Protein AF-A0AAE4YWP4-F1 (afdb_monomer_lite)

pLDDT: mean 86.75, std 14.31, range [38.28, 98.12]

Organism: NCBI:txid2081791

Secondary structure (DSSP, 8-state):
-HHHHHHHHHHHHHHHHHHHHHHHHHHHHHHHHHHHHHHHHHHHHHHHHHHHHHTSBPPTT----BTTB-PPBPTTTTT--HHHHHHHHHHHHHHHHSTTHHHHHHHHHHHTTPPP-HHHHHHHHHHHHHHHHHSS---S--SS-TT-PPPPHHHHHHHHHHHHHHHHHHHHTSTTHHHHHHHHHHH--S--HHHHHHHHHHHHHHHHHHHT-

Foldseek 3Di:
DVVVVVVVVVVVVVVVVVVLVVLLVVLVVQLVVQVVVLVVLLVVLVVVVVCVVVVQEDDPPDQVPDPVDDGRHYCVNVPHDPVSNVLSVLSNVLCVQPPCLSVVQSVVCSVVSHRDDPVSSVVSSVVSVVVVVVPDPPPPDDPPDPPDDDQDPVRVVVCVVVVVVVVVVVQPVPPCRVVVVVVVVVPDPDDCPVVVVVVVVVVVVVVVVVVVD

Sequence (213 aa):
MAYDAAKKAARFAKAKGAHDTVIAAAHRAQADALEIEAGAKRLLADEYDAAQERGEVATVGKPVNVPDGNNKSTAADIGLSRKDVHEARQIRDAEKADPGVIRRTLDEKLESGEEPTKAALRKAVVEVAKQGLSGRPASSSSNKNPLYRAPTKAGAAWTHLYGTCRALSEWASQGENVMLARRGVAERTDDQAANIAAVRKCAATLNSFLEDL

Radius of gyration: 30.33 Å; chains: 1; bounding box: 55×70×83 Å

Structure (mmCIF, N/CA/C/O backbone):
data_AF-A0AAE4YWP4-F1
#
_entry.id   AF-A0AAE4YWP4-F1
#
loop_
_atom_site.group_PDB
_atom_site.id
_atom_site.type_symbol
_atom_site.label_atom_id
_atom_site.label_alt_id
_atom_site.label_comp_id
_atom_site.label_asym_id
_a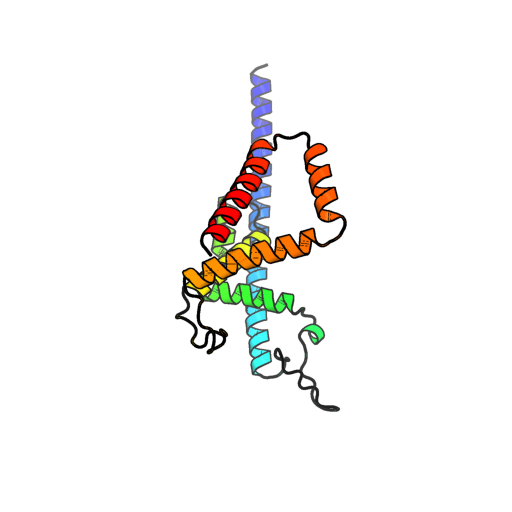tom_site.label_entity_id
_atom_site.label_seq_id
_atom_site.pdbx_PDB_ins_code
_atom_site.Cartn_x
_atom_site.Cartn_y
_atom_site.Cartn_z
_atom_site.occupancy
_atom_site.B_iso_or_equiv
_atom_site.auth_seq_id
_atom_site.auth_comp_id
_atom_site.auth_asym_id
_atom_site.auth_atom_id
_atom_site.pdbx_PDB_model_num
ATOM 1 N N . MET A 1 1 ? 31.987 -13.931 -41.717 1.00 72.25 1 MET A N 1
ATOM 2 C CA . MET A 1 1 ? 31.601 -12.786 -40.855 1.00 72.25 1 MET A CA 1
ATOM 3 C C . MET A 1 1 ? 30.093 -12.735 -40.589 1.00 72.25 1 MET A C 1
ATOM 5 O O . MET A 1 1 ? 29.716 -12.860 -39.433 1.00 72.25 1 MET A O 1
ATOM 9 N N . ALA A 1 2 ? 29.222 -12.630 -41.606 1.00 85.00 2 ALA A N 1
ATOM 10 C CA . ALA A 1 2 ? 27.762 -12.575 -41.396 1.00 85.00 2 ALA A CA 1
ATOM 11 C C . ALA A 1 2 ? 27.163 -13.852 -40.760 1.00 85.00 2 ALA A C 1
ATOM 13 O O . ALA A 1 2 ? 26.362 -13.763 -39.833 1.00 85.00 2 ALA A O 1
ATOM 14 N N . TYR A 1 3 ? 27.601 -15.041 -41.192 1.00 88.31 3 TYR A N 1
ATOM 15 C CA . TYR A 1 3 ? 27.138 -16.323 -40.638 1.00 88.31 3 TYR A CA 1
ATOM 16 C C . TYR A 1 3 ? 27.508 -16.510 -39.156 1.00 88.31 3 TYR A C 1
ATOM 18 O O . TYR A 1 3 ? 26.669 -16.899 -38.346 1.00 88.31 3 TYR A O 1
ATOM 26 N N . ASP A 1 4 ? 28.741 -16.171 -38.770 1.00 90.38 4 ASP A N 1
ATOM 27 C CA . ASP A 1 4 ? 29.184 -16.276 -37.374 1.00 90.38 4 ASP A CA 1
ATOM 28 C C . ASP A 1 4 ? 28.452 -15.287 -36.464 1.00 90.38 4 ASP A C 1
ATOM 30 O O . ASP A 1 4 ? 28.110 -15.626 -35.330 1.00 90.38 4 ASP A O 1
ATOM 34 N N . ALA A 1 5 ? 28.174 -14.078 -36.965 1.00 92.19 5 ALA A N 1
ATOM 35 C CA . ALA A 1 5 ? 27.355 -13.095 -36.264 1.00 92.19 5 ALA A CA 1
ATOM 36 C C . ALA A 1 5 ? 25.921 -13.611 -36.060 1.00 92.19 5 ALA A C 1
ATOM 38 O O . ALA A 1 5 ? 25.421 -13.583 -34.935 1.00 92.19 5 ALA A O 1
ATOM 39 N N . ALA A 1 6 ? 25.300 -14.177 -37.101 1.00 93.25 6 ALA A N 1
ATOM 40 C CA . ALA A 1 6 ? 23.972 -14.785 -37.014 1.00 93.25 6 ALA A CA 1
ATOM 41 C C . ALA A 1 6 ? 23.938 -15.960 -36.020 1.00 93.25 6 ALA A C 1
ATOM 43 O O . ALA A 1 6 ? 23.042 -16.048 -35.179 1.00 93.25 6 ALA A O 1
ATOM 44 N N . LYS A 1 7 ? 24.957 -16.828 -36.035 1.00 93.44 7 LYS A N 1
ATOM 45 C CA . LYS A 1 7 ? 25.079 -17.953 -35.097 1.00 93.44 7 LYS A CA 1
ATOM 46 C C . LYS A 1 7 ? 25.238 -17.486 -33.649 1.00 93.44 7 LYS A C 1
ATOM 48 O O . LYS A 1 7 ? 24.645 -18.079 -32.747 1.00 93.44 7 LYS A O 1
ATOM 53 N N . LYS A 1 8 ? 26.019 -16.428 -33.402 1.00 92.69 8 LYS A N 1
ATOM 54 C CA . LYS A 1 8 ? 26.143 -15.819 -32.067 1.00 92.69 8 LYS A CA 1
ATOM 55 C C . LYS A 1 8 ? 24.811 -15.224 -31.610 1.00 92.69 8 LYS A C 1
ATOM 57 O O . LYS A 1 8 ? 24.374 -15.543 -30.507 1.00 92.69 8 LYS A O 1
ATOM 62 N N . ALA A 1 9 ? 24.144 -14.445 -32.460 1.00 93.00 9 ALA A N 1
ATOM 63 C CA . ALA A 1 9 ? 22.841 -13.853 -32.158 1.00 93.00 9 ALA A CA 1
ATOM 64 C C . ALA A 1 9 ? 21.791 -14.922 -31.806 1.00 93.00 9 ALA A C 1
ATOM 66 O O . ALA A 1 9 ? 21.103 -14.793 -30.797 1.00 93.00 9 ALA A O 1
ATOM 67 N N . ALA A 1 10 ? 21.741 -16.029 -32.555 1.00 94.19 10 ALA A N 1
ATOM 68 C CA . ALA A 1 10 ? 20.837 -17.143 -32.270 1.00 94.19 10 ALA A CA 1
ATOM 69 C C . ALA A 1 10 ? 21.110 -17.802 -30.903 1.00 94.19 10 ALA A C 1
ATOM 71 O O . ALA A 1 10 ? 20.177 -18.109 -30.159 1.00 94.19 10 ALA A O 1
ATOM 72 N N . ARG A 1 11 ? 22.385 -17.990 -30.531 1.00 94.50 11 ARG A N 1
ATOM 73 C CA . ARG A 1 11 ? 22.756 -18.532 -29.209 1.00 94.50 11 ARG A CA 1
ATOM 74 C C . ARG A 1 11 ? 22.353 -17.590 -28.077 1.00 94.50 11 ARG A C 1
ATOM 76 O O . ARG A 1 11 ? 21.831 -18.063 -27.071 1.00 94.50 11 ARG A O 1
ATOM 83 N N . PHE A 1 12 ? 22.556 -16.284 -28.251 1.00 94.94 12 PHE A N 1
ATOM 84 C CA . PHE A 1 12 ? 22.132 -15.281 -27.273 1.00 94.94 12 PHE A CA 1
ATOM 85 C C . PHE A 1 12 ? 20.612 -15.207 -27.141 1.00 94.94 12 PHE A C 1
ATOM 87 O O . PHE A 1 12 ? 20.113 -15.190 -26.022 1.00 94.94 12 PHE A O 1
ATOM 94 N N . ALA A 1 13 ? 19.869 -15.243 -28.249 1.00 96.06 13 ALA A N 1
ATOM 95 C CA . ALA A 1 13 ? 18.408 -15.274 -28.220 1.00 96.06 13 ALA A CA 1
ATOM 96 C C . ALA A 1 13 ? 17.884 -16.507 -27.467 1.00 96.06 13 ALA A C 1
ATOM 98 O O . ALA A 1 13 ? 16.999 -16.384 -26.623 1.00 96.06 13 ALA A O 1
ATOM 99 N N . LYS A 1 14 ? 18.486 -17.684 -27.698 1.00 95.88 14 LYS A N 1
ATOM 100 C CA . LYS A 1 14 ? 18.157 -18.908 -26.953 1.00 95.88 14 LYS A CA 1
ATOM 101 C C . LYS A 1 14 ? 18.455 -18.772 -25.457 1.00 95.88 14 LYS A C 1
ATOM 103 O O . LYS A 1 14 ? 17.637 -19.180 -24.640 1.00 95.88 14 LYS A O 1
ATOM 108 N N . ALA A 1 15 ? 19.607 -18.202 -25.099 1.00 95.94 15 ALA A N 1
ATOM 109 C CA . ALA A 1 15 ? 19.977 -17.979 -23.702 1.00 95.94 15 ALA A CA 1
ATOM 110 C C . ALA A 1 15 ? 19.022 -16.997 -23.007 1.00 95.94 15 ALA A C 1
ATOM 112 O O . ALA A 1 15 ? 18.576 -17.274 -21.899 1.00 95.94 15 ALA A O 1
ATOM 113 N N . LYS A 1 16 ? 18.650 -15.902 -23.683 1.00 96.00 16 LYS A N 1
ATOM 114 C CA . LYS A 1 16 ? 17.657 -14.945 -23.188 1.00 96.00 16 LYS A CA 1
ATOM 115 C C . LYS A 1 16 ? 16.296 -15.613 -22.976 1.00 96.00 16 LYS A C 1
ATOM 117 O O . LYS A 1 16 ? 15.737 -15.499 -21.899 1.00 96.00 16 LYS A O 1
ATOM 122 N N . GLY A 1 17 ? 15.801 -16.374 -23.954 1.00 96.06 17 GLY A N 1
ATOM 123 C CA . GLY A 1 17 ? 14.525 -17.084 -23.809 1.00 96.06 17 GLY A CA 1
ATOM 124 C C . GLY A 1 17 ? 14.519 -18.069 -22.634 1.00 96.06 17 GLY A C 1
ATOM 125 O O . GLY A 1 17 ? 13.541 -18.144 -21.893 1.00 96.06 17 GLY A O 1
ATOM 126 N N . ALA A 1 18 ? 15.627 -18.787 -22.417 1.00 96.56 18 ALA A N 1
ATOM 127 C CA . ALA A 1 18 ? 15.779 -19.667 -21.258 1.00 96.56 18 ALA A CA 1
ATOM 128 C C . ALA A 1 18 ? 15.802 -18.884 -19.934 1.00 96.56 18 ALA A C 1
ATOM 130 O O . ALA A 1 18 ? 15.128 -19.279 -18.986 1.00 96.56 18 ALA A O 1
ATOM 131 N N . HIS A 1 19 ? 16.530 -17.766 -19.886 1.00 96.56 19 HIS A N 1
ATOM 132 C CA . HIS A 1 19 ? 16.553 -16.864 -18.736 1.00 96.56 19 HIS A CA 1
ATOM 133 C C . HIS A 1 19 ? 15.146 -16.349 -18.398 1.00 96.56 19 HIS A C 1
ATOM 135 O O . HIS A 1 19 ? 14.676 -16.540 -17.279 1.00 96.56 19 HIS A O 1
ATOM 141 N N . ASP A 1 20 ? 14.441 -15.783 -19.377 1.00 95.94 20 ASP A N 1
ATOM 142 C CA . ASP A 1 20 ? 13.113 -15.192 -19.188 1.00 95.94 20 ASP A CA 1
ATOM 143 C C . ASP A 1 20 ? 12.087 -16.249 -18.736 1.00 95.94 20 ASP A C 1
ATOM 145 O O . ASP A 1 20 ? 11.224 -15.972 -17.905 1.00 95.94 20 ASP A O 1
ATOM 149 N N . THR A 1 21 ? 12.231 -17.495 -19.203 1.00 96.88 21 THR A N 1
ATOM 150 C CA . THR A 1 21 ? 11.408 -18.631 -18.752 1.00 96.88 21 THR A CA 1
ATOM 151 C C . THR A 1 21 ? 11.604 -18.926 -17.263 1.00 96.88 21 THR A C 1
ATOM 153 O O . THR A 1 21 ? 10.625 -19.138 -16.546 1.00 96.88 21 THR A O 1
ATOM 156 N N . VAL A 1 22 ? 12.854 -18.932 -16.785 1.00 97.12 22 VAL A N 1
ATOM 157 C CA . VAL A 1 22 ? 13.168 -19.182 -15.368 1.00 97.12 22 VAL A CA 1
ATOM 158 C C . VAL A 1 22 ? 12.668 -18.036 -14.491 1.00 97.12 22 VAL A C 1
ATOM 160 O O . VAL A 1 22 ? 12.061 -18.297 -13.455 1.00 97.12 22 VAL A O 1
ATOM 163 N N . ILE A 1 23 ? 12.850 -16.785 -14.923 1.00 97.19 23 ILE A N 1
ATOM 164 C CA . ILE A 1 23 ? 12.332 -15.613 -14.204 1.00 97.19 23 ILE A CA 1
ATOM 165 C C . ILE A 1 23 ? 10.805 -15.666 -14.102 1.00 97.19 23 ILE A C 1
ATOM 167 O O . ILE A 1 23 ? 10.260 -15.540 -13.008 1.00 97.19 23 ILE A O 1
ATOM 171 N N . ALA A 1 24 ? 10.104 -15.954 -15.201 1.00 95.88 24 ALA A N 1
ATOM 172 C CA . ALA A 1 24 ? 8.650 -16.081 -15.181 1.00 95.88 24 ALA A CA 1
ATOM 173 C C . ALA A 1 24 ? 8.171 -17.217 -14.258 1.00 95.88 24 ALA A C 1
ATOM 175 O O . ALA A 1 24 ? 7.148 -17.085 -13.590 1.00 95.88 24 ALA A O 1
ATOM 176 N N . ALA A 1 25 ? 8.890 -18.343 -14.202 1.00 97.50 25 ALA A N 1
ATOM 177 C CA . ALA A 1 25 ? 8.578 -19.428 -13.271 1.00 97.50 25 ALA A CA 1
ATOM 178 C C . ALA A 1 25 ? 8.793 -19.012 -11.805 1.00 97.50 25 ALA A C 1
ATOM 180 O O . ALA A 1 25 ? 7.953 -19.316 -10.960 1.00 97.50 25 ALA A O 1
ATOM 181 N N . ALA A 1 26 ? 9.872 -18.279 -11.516 1.00 97.75 26 ALA A N 1
ATOM 182 C CA . ALA A 1 26 ? 10.147 -17.754 -10.183 1.00 97.75 26 ALA A CA 1
ATOM 183 C C . ALA A 1 26 ? 9.067 -16.761 -9.730 1.00 97.75 26 ALA A C 1
ATOM 185 O O . ALA A 1 26 ? 8.555 -16.893 -8.619 1.00 97.75 26 ALA A O 1
ATOM 186 N N . HIS A 1 27 ? 8.657 -15.835 -10.603 1.00 97.69 27 HIS A N 1
ATOM 187 C CA . HIS A 1 27 ? 7.576 -14.896 -10.302 1.00 97.69 27 HIS A CA 1
ATOM 188 C C . HIS A 1 27 ? 6.259 -15.628 -10.008 1.00 97.69 27 HIS A C 1
ATOM 190 O O . HIS A 1 27 ? 5.599 -15.309 -9.025 1.00 97.69 27 HIS A O 1
ATOM 196 N N . ARG A 1 28 ? 5.892 -16.655 -10.792 1.00 97.00 28 ARG A N 1
ATOM 197 C CA 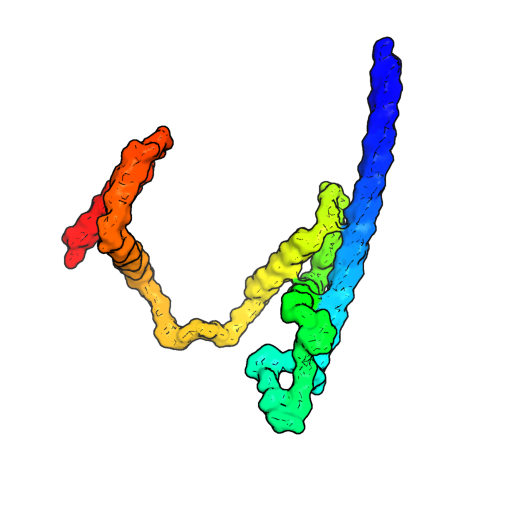. ARG A 1 28 ? 4.692 -17.467 -10.504 1.00 97.00 28 ARG A CA 1
ATOM 198 C C . ARG A 1 28 ? 4.763 -18.129 -9.129 1.00 97.00 28 ARG A C 1
ATOM 200 O O . ARG A 1 28 ? 3.833 -17.995 -8.347 1.00 97.00 28 ARG A O 1
ATOM 207 N N . ALA A 1 29 ? 5.893 -18.755 -8.800 1.00 97.88 29 ALA A N 1
ATOM 208 C CA . ALA A 1 29 ? 6.077 -19.383 -7.493 1.00 97.88 29 ALA A CA 1
ATOM 209 C C . ALA A 1 29 ? 6.000 -18.369 -6.334 1.00 97.88 29 ALA A C 1
ATOM 211 O O . ALA A 1 29 ? 5.435 -18.668 -5.282 1.00 97.88 29 ALA A O 1
ATOM 212 N N . GLN A 1 30 ? 6.542 -17.161 -6.519 1.00 97.62 30 GLN A N 1
ATOM 213 C CA . GLN A 1 30 ? 6.409 -16.075 -5.545 1.00 97.62 30 GLN A CA 1
ATOM 214 C C . GLN A 1 30 ? 4.950 -15.627 -5.387 1.00 97.62 30 GLN A C 1
ATOM 216 O O . GLN A 1 30 ? 4.506 -15.425 -4.258 1.00 97.62 30 GLN A O 1
ATOM 221 N N . ALA A 1 31 ? 4.200 -15.489 -6.484 1.00 97.75 31 ALA A N 1
ATOM 222 C CA . ALA A 1 31 ? 2.781 -15.147 -6.440 1.00 97.75 31 ALA A CA 1
ATOM 223 C C . ALA A 1 31 ? 1.970 -16.203 -5.674 1.00 97.75 31 ALA A C 1
ATOM 225 O O . ALA A 1 31 ? 1.256 -15.847 -4.739 1.00 97.75 31 ALA A O 1
ATOM 226 N N . ASP A 1 32 ? 2.161 -17.489 -5.979 1.00 97.62 32 ASP A N 1
ATOM 227 C CA . ASP A 1 32 ? 1.480 -18.588 -5.282 1.00 97.62 32 ASP A CA 1
ATOM 228 C C . ASP A 1 32 ? 1.780 -18.567 -3.772 1.00 97.62 32 ASP A C 1
ATOM 230 O O . ASP A 1 32 ? 0.880 -18.687 -2.937 1.00 97.62 32 ASP A O 1
ATOM 234 N N . ALA A 1 33 ? 3.044 -18.344 -3.395 1.00 98.12 33 ALA A N 1
ATOM 235 C CA . ALA A 1 33 ? 3.438 -18.233 -1.992 1.00 98.12 33 ALA A CA 1
ATOM 236 C C . ALA A 1 33 ? 2.762 -17.044 -1.285 1.00 98.12 33 ALA A C 1
ATOM 238 O O . ALA A 1 33 ? 2.334 -17.168 -0.135 1.00 98.12 33 ALA A O 1
ATOM 239 N N . LEU A 1 34 ? 2.644 -15.899 -1.965 1.00 97.75 34 LEU A N 1
ATOM 240 C CA . LEU A 1 34 ? 1.971 -14.714 -1.430 1.00 97.75 34 LEU A CA 1
ATOM 241 C C . LEU A 1 34 ? 0.462 -14.918 -1.286 1.00 97.75 34 LEU A C 1
ATOM 243 O O . LEU A 1 34 ? -0.114 -14.447 -0.305 1.00 97.75 34 LEU A O 1
ATOM 247 N N . GLU A 1 35 ? -0.173 -15.625 -2.219 1.00 96.94 35 GLU A N 1
ATOM 248 C CA . GLU A 1 35 ? -1.593 -15.968 -2.135 1.00 96.94 35 GLU A CA 1
ATOM 249 C C . GLU A 1 35 ? -1.870 -16.888 -0.938 1.00 96.94 35 GLU A C 1
ATOM 251 O O . GLU A 1 35 ? -2.770 -16.610 -0.140 1.00 96.94 35 GLU A O 1
ATOM 256 N N . ILE A 1 36 ? -1.043 -17.922 -0.744 1.00 98.12 36 ILE A N 1
ATOM 257 C CA . ILE A 1 36 ? -1.128 -18.821 0.418 1.00 98.12 36 ILE A CA 1
ATOM 258 C C . ILE A 1 36 ? -0.919 -18.042 1.723 1.00 98.12 36 ILE A C 1
ATOM 260 O O . ILE A 1 36 ? -1.702 -18.195 2.663 1.00 98.12 36 ILE A O 1
ATOM 264 N N . GLU A 1 37 ? 0.103 -17.181 1.791 1.00 97.44 37 GLU A N 1
ATOM 265 C CA . GLU A 1 37 ? 0.365 -16.344 2.969 1.00 97.44 37 GLU A CA 1
ATOM 266 C C . GLU A 1 37 ? -0.832 -15.437 3.284 1.00 97.44 37 GLU A C 1
ATOM 268 O O . GLU A 1 37 ? -1.230 -15.306 4.444 1.00 97.44 37 GLU A O 1
ATOM 273 N N . ALA A 1 38 ? -1.426 -14.817 2.265 1.00 97.19 38 ALA A N 1
ATOM 274 C CA . ALA A 1 38 ? -2.591 -13.966 2.442 1.00 97.19 38 ALA A CA 1
ATOM 275 C C . ALA A 1 38 ? -3.810 -14.772 2.924 1.00 97.19 38 ALA A C 1
ATOM 277 O O . ALA A 1 38 ? -4.506 -14.329 3.839 1.00 97.19 38 ALA A O 1
ATOM 278 N N . GLY A 1 39 ? -4.026 -15.981 2.395 1.00 97.06 39 GLY A N 1
ATOM 279 C CA . GLY A 1 39 ? -5.045 -16.916 2.878 1.00 97.06 39 GLY A CA 1
ATOM 280 C C . GLY A 1 39 ? -4.854 -17.295 4.350 1.00 97.06 39 GLY A C 1
ATOM 281 O O . GLY A 1 39 ? -5.795 -17.211 5.139 1.00 97.06 39 GLY A O 1
ATOM 282 N N . ALA A 1 40 ? -3.624 -17.616 4.756 1.00 97.88 40 ALA A N 1
ATOM 283 C CA . ALA A 1 40 ? -3.296 -17.915 6.149 1.00 97.88 40 ALA A CA 1
ATOM 284 C C . ALA A 1 40 ? -3.558 -16.715 7.074 1.00 97.88 40 ALA A C 1
ATOM 286 O O . ALA A 1 40 ? -4.133 -16.868 8.151 1.00 97.88 40 ALA A O 1
ATOM 287 N N . LYS A 1 41 ? -3.204 -15.501 6.637 1.00 97.00 41 LYS A N 1
ATOM 288 C CA . LYS A 1 41 ? -3.488 -14.265 7.379 1.00 97.00 41 LYS A CA 1
ATOM 289 C C . LYS A 1 41 ? -4.988 -14.008 7.535 1.00 97.00 41 LYS A C 1
ATOM 291 O O . LYS A 1 41 ? -5.412 -13.555 8.593 1.00 97.00 41 LYS A O 1
ATOM 296 N N . ARG A 1 42 ? -5.808 -14.327 6.531 1.00 96.94 42 ARG A N 1
ATOM 297 C CA . ARG A 1 42 ? -7.272 -14.217 6.647 1.00 96.94 42 ARG A CA 1
ATOM 298 C C . ARG A 1 42 ? -7.821 -15.128 7.740 1.00 96.94 42 ARG A C 1
ATOM 300 O O . ARG A 1 42 ? -8.544 -14.648 8.608 1.00 96.94 42 ARG A O 1
ATOM 307 N N . LEU A 1 43 ? -7.417 -16.399 7.725 1.00 96.62 43 LEU A N 1
ATOM 308 C CA . LEU A 1 43 ? -7.804 -17.376 8.746 1.00 96.62 43 LEU A CA 1
ATOM 309 C C . LEU A 1 43 ? -7.344 -16.942 10.142 1.00 96.62 43 LEU A C 1
ATOM 311 O O . LEU A 1 43 ? -8.122 -17.006 11.088 1.00 96.62 43 LEU A O 1
ATOM 315 N N . LEU A 1 44 ? -6.113 -16.432 10.255 1.00 96.25 44 LEU A N 1
ATOM 316 C CA . LEU A 1 44 ? -5.587 -15.885 11.505 1.00 96.25 44 LEU A CA 1
ATOM 317 C C . LEU A 1 44 ? -6.461 -14.744 12.040 1.00 96.25 44 LEU A C 1
ATOM 319 O O . LEU A 1 44 ? -6.743 -14.708 13.232 1.00 96.25 44 LEU A O 1
ATOM 323 N N . ALA A 1 45 ? -6.884 -13.812 11.184 1.00 96.00 45 ALA A N 1
ATOM 324 C CA . ALA A 1 45 ? -7.729 -12.696 11.600 1.00 96.00 45 ALA A CA 1
ATOM 325 C C . ALA A 1 45 ? -9.123 -13.150 12.054 1.00 96.00 45 ALA A C 1
ATOM 327 O O . ALA A 1 45 ? -9.628 -12.631 13.048 1.00 96.00 45 ALA A O 1
ATOM 328 N N . ASP A 1 46 ? -9.743 -14.091 11.338 1.00 95.44 46 ASP A N 1
ATOM 329 C CA . ASP A 1 46 ? -11.048 -14.641 11.716 1.00 95.44 46 ASP A CA 1
ATOM 330 C C . ASP A 1 46 ? -10.973 -15.395 13.056 1.00 95.44 46 ASP A C 1
ATOM 332 O O . ASP A 1 46 ? -11.782 -15.127 13.943 1.00 95.44 46 ASP A O 1
ATOM 336 N N . GLU A 1 47 ? -9.967 -16.253 13.257 1.00 96.12 47 GLU A N 1
ATOM 337 C CA . GLU A 1 47 ? -9.798 -16.978 14.524 1.00 96.12 47 GLU A CA 1
ATOM 338 C C . GLU A 1 47 ? -9.439 -16.042 15.682 1.00 96.12 47 GLU A C 1
ATOM 340 O O . GLU A 1 47 ? -9.975 -16.176 16.779 1.00 96.12 47 GLU A O 1
ATOM 345 N N . TYR A 1 48 ? -8.566 -15.058 15.450 1.00 93.69 48 TYR A N 1
ATOM 346 C CA . TYR A 1 48 ? -8.179 -14.104 16.487 1.00 93.69 48 TYR A CA 1
ATOM 347 C C . TYR A 1 48 ? -9.371 -13.256 16.951 1.00 93.69 48 TYR A C 1
ATOM 349 O O . TYR A 1 48 ? -9.541 -13.039 18.152 1.00 93.69 48 TYR A O 1
ATOM 357 N N . ASP A 1 49 ? -10.215 -12.793 16.024 1.00 92.31 49 ASP A N 1
ATOM 358 C CA . ASP A 1 49 ? -11.426 -12.041 16.367 1.00 92.31 49 ASP A CA 1
ATOM 359 C C . ASP A 1 49 ? -12.449 -12.943 17.084 1.00 92.31 49 ASP A C 1
ATOM 361 O O . ASP A 1 49 ? -13.005 -12.534 18.105 1.00 92.31 49 ASP A O 1
ATOM 365 N N . ALA A 1 50 ? -12.617 -14.198 16.653 1.00 92.50 50 ALA A N 1
ATOM 366 C CA . ALA A 1 50 ? -13.469 -15.169 17.343 1.00 92.50 50 ALA A CA 1
ATOM 367 C C . ALA A 1 50 ? -12.972 -15.474 18.772 1.00 92.50 50 ALA A C 1
ATOM 369 O O . ALA A 1 50 ? -13.765 -15.518 19.712 1.00 92.50 50 ALA A O 1
ATOM 370 N N . ALA A 1 51 ? -11.660 -15.617 18.976 1.00 90.38 51 ALA A N 1
ATOM 371 C CA . ALA A 1 51 ? -11.061 -15.798 20.299 1.00 90.38 51 ALA A CA 1
ATOM 372 C C . ALA A 1 51 ? -11.254 -14.563 21.200 1.00 90.38 51 ALA A C 1
ATOM 374 O O . ALA A 1 51 ? -11.425 -14.690 22.418 1.00 90.38 51 ALA A O 1
ATOM 375 N N . GLN A 1 52 ? -11.280 -13.357 20.622 1.00 89.00 52 GLN A N 1
ATOM 376 C CA . GLN A 1 52 ? -11.652 -12.142 21.352 1.00 89.00 52 GLN A CA 1
ATOM 377 C C . GLN A 1 52 ? -13.130 -12.149 21.771 1.00 89.00 52 GLN A C 1
ATOM 379 O O . GLN A 1 52 ? -13.428 -11.785 22.911 1.00 89.00 52 GLN A O 1
ATOM 384 N N . GLU A 1 53 ? -14.041 -12.590 20.899 1.00 89.00 53 GLU A N 1
ATOM 385 C CA . GLU A 1 53 ? -15.479 -12.707 21.193 1.00 89.00 53 GLU A CA 1
ATOM 386 C C . GLU A 1 53 ? -15.772 -13.752 22.277 1.00 89.00 53 GLU A C 1
ATOM 388 O O . GLU A 1 53 ? -16.539 -13.477 23.202 1.00 89.00 53 GLU A O 1
ATOM 393 N N . ARG A 1 54 ? -15.096 -14.909 22.232 1.00 87.62 54 ARG A N 1
ATOM 394 C CA . ARG A 1 54 ? -15.150 -15.943 23.286 1.00 87.62 54 ARG A CA 1
ATOM 395 C C . ARG A 1 54 ? -14.525 -15.482 24.606 1.00 87.62 54 ARG A C 1
ATOM 397 O O . ARG A 1 54 ? -14.755 -16.080 25.652 1.00 87.62 54 ARG A O 1
ATOM 404 N N . GLY A 1 55 ? -13.753 -14.396 24.574 1.00 85.06 55 GLY A N 1
ATOM 405 C CA . GLY A 1 55 ? -13.091 -13.824 25.739 1.00 85.06 55 GLY A CA 1
ATOM 406 C C . GLY A 1 55 ? -11.787 -14.517 26.133 1.00 85.06 55 GLY A C 1
ATOM 407 O O . GLY A 1 55 ? -11.280 -14.222 27.214 1.00 85.06 55 GLY A O 1
ATOM 408 N N . GLU A 1 56 ? -11.242 -15.369 25.267 1.00 85.81 56 GLU A N 1
ATOM 409 C CA . GLU A 1 56 ? -9.962 -16.070 25.440 1.00 85.81 56 GLU A CA 1
ATOM 410 C C . GLU A 1 56 ? -8.773 -15.113 25.262 1.00 85.81 56 GLU A C 1
ATOM 412 O O . GLU A 1 56 ? -7.779 -15.201 25.983 1.00 85.81 56 GLU A O 1
ATOM 417 N N . VAL A 1 57 ? -8.908 -14.146 24.346 1.00 85.75 57 VAL A N 1
ATOM 418 C CA . VAL A 1 57 ? -7.878 -13.145 24.045 1.00 85.75 57 VAL A CA 1
ATOM 419 C C . VAL A 1 57 ? -8.307 -11.754 24.511 1.00 85.75 57 VAL A C 1
ATOM 421 O O . VAL A 1 57 ? -9.471 -11.355 24.414 1.00 85.75 57 VAL A O 1
ATOM 424 N N . ALA A 1 58 ? -7.352 -10.982 25.030 1.00 80.69 58 ALA A N 1
ATOM 425 C CA . ALA A 1 58 ? -7.590 -9.613 25.474 1.00 80.69 58 ALA A CA 1
ATOM 426 C C . ALA A 1 58 ? -8.024 -8.689 24.316 1.00 80.69 58 ALA A C 1
ATOM 428 O O . ALA A 1 58 ? -7.465 -8.723 23.217 1.00 80.69 58 ALA A O 1
ATOM 429 N N . THR A 1 59 ? -8.989 -7.804 24.582 1.00 76.56 59 THR A N 1
ATOM 430 C CA . THR A 1 59 ? -9.429 -6.755 23.651 1.00 76.56 59 THR A CA 1
ATOM 431 C C . THR A 1 59 ? -8.735 -5.421 23.937 1.00 76.56 59 THR A C 1
ATOM 433 O O . THR A 1 59 ? -8.237 -5.163 25.036 1.00 76.56 59 THR A O 1
ATOM 436 N N . VAL A 1 60 ? -8.676 -4.548 22.927 1.00 68.00 60 VAL A N 1
ATOM 437 C CA . VAL A 1 60 ? -8.043 -3.225 23.048 1.00 68.00 60 VAL A CA 1
ATOM 438 C C . VAL A 1 60 ? -8.758 -2.398 24.124 1.00 68.00 60 VAL A C 1
ATOM 440 O O . VAL A 1 60 ? -9.970 -2.212 24.066 1.00 68.00 60 VAL A O 1
ATOM 443 N N . GLY A 1 61 ? -8.000 -1.885 25.099 1.00 61.69 61 GLY A N 1
ATOM 444 C CA . GLY A 1 61 ? -8.501 -0.958 26.123 1.00 61.69 61 GLY A CA 1
ATOM 445 C C . GLY A 1 61 ? -9.133 -1.599 27.364 1.00 61.69 61 GLY A C 1
ATOM 446 O O . GLY A 1 61 ? -9.476 -0.871 28.290 1.00 61.69 61 GLY A O 1
ATOM 447 N N . LYS A 1 62 ? -9.245 -2.932 27.436 1.00 57.25 62 LYS A N 1
ATOM 448 C CA . LYS A 1 62 ? -9.652 -3.644 28.660 1.00 57.25 62 LYS A CA 1
ATOM 449 C C . LYS A 1 62 ? -8.627 -4.716 29.049 1.00 57.25 62 LYS A C 1
ATOM 451 O O . LYS A 1 62 ? -8.903 -5.904 28.873 1.00 57.25 62 LYS A O 1
ATOM 456 N N . PRO A 1 63 ? -7.453 -4.338 29.591 1.00 53.84 63 PRO A N 1
ATOM 457 C CA . PRO A 1 63 ? -6.686 -5.281 30.389 1.00 53.84 63 PRO A CA 1
ATOM 458 C C . PRO A 1 63 ? -7.542 -5.629 31.609 1.00 53.84 63 PRO A C 1
ATOM 460 O O . PRO A 1 63 ? -7.747 -4.801 32.496 1.00 53.84 63 PRO A O 1
ATOM 463 N N . VAL A 1 64 ? -8.119 -6.828 31.619 1.00 55.72 64 VAL A N 1
ATOM 464 C CA . VAL A 1 64 ? -8.811 -7.351 32.800 1.00 55.72 64 VAL A CA 1
ATOM 465 C C . VAL A 1 64 ? -7.721 -7.849 33.744 1.00 55.72 64 VAL A C 1
ATOM 467 O O . VAL A 1 64 ? -7.469 -9.040 33.840 1.00 55.72 64 VAL A O 1
ATOM 470 N N . ASN A 1 65 ? -6.992 -6.917 34.358 1.00 55.25 65 ASN A N 1
ATOM 471 C CA . ASN A 1 65 ? -6.010 -7.242 35.384 1.00 55.25 65 ASN A CA 1
ATOM 472 C C . ASN A 1 65 ? -6.775 -7.392 36.696 1.00 55.25 65 ASN A C 1
ATOM 474 O O . ASN A 1 65 ? -6.966 -6.412 37.418 1.00 55.25 65 ASN A O 1
ATOM 478 N N . VAL A 1 66 ? -7.269 -8.597 36.971 1.00 58.41 66 VAL A N 1
ATOM 479 C CA . VAL A 1 66 ? -7.754 -8.941 38.308 1.00 58.41 66 VAL A CA 1
ATOM 480 C C . VAL A 1 66 ? -6.542 -9.464 39.083 1.00 58.41 66 VAL A C 1
ATOM 482 O O . VAL A 1 66 ? -5.954 -10.459 38.657 1.00 58.41 66 VAL A O 1
ATOM 485 N N . PRO A 1 67 ? -6.114 -8.812 40.181 1.00 47.91 67 PRO A N 1
ATOM 486 C CA . PRO A 1 67 ? -5.094 -9.381 41.056 1.00 47.91 67 PRO A CA 1
ATOM 487 C C . PRO A 1 67 ? -5.547 -10.781 41.506 1.00 47.91 67 PRO A C 1
ATOM 489 O O . PRO A 1 67 ? -6.654 -10.921 42.019 1.00 47.91 67 PRO A O 1
ATOM 492 N N . ASP A 1 68 ? -4.725 -11.798 41.235 1.00 55.88 68 ASP A N 1
ATOM 493 C CA . ASP A 1 68 ? -4.987 -13.231 41.468 1.00 55.88 68 ASP A CA 1
ATOM 494 C C . ASP A 1 68 ? -6.146 -13.887 40.672 1.00 55.88 68 ASP A C 1
ATOM 496 O O . ASP A 1 68 ? -6.657 -14.933 41.076 1.00 55.88 68 ASP A O 1
ATOM 500 N N . GLY A 1 69 ? -6.542 -13.360 39.499 1.00 53.12 69 GLY A N 1
ATOM 501 C CA . GLY A 1 69 ? -7.575 -13.995 38.659 1.00 53.12 69 GLY A CA 1
ATOM 502 C C . GLY A 1 69 ? -7.431 -13.800 37.141 1.00 53.12 69 GLY A C 1
ATOM 503 O O . GLY A 1 69 ? -7.156 -12.700 36.681 1.00 53.12 69 GLY A O 1
ATOM 504 N N . ASN A 1 70 ? -7.653 -14.888 36.380 1.00 54.16 70 ASN A N 1
ATOM 505 C CA . ASN A 1 70 ? -7.756 -15.017 34.908 1.00 54.16 70 ASN A CA 1
ATOM 506 C C . ASN A 1 70 ? -7.302 -13.800 34.072 1.00 54.16 70 ASN A C 1
ATOM 508 O O . ASN A 1 70 ? -8.117 -13.089 33.474 1.00 54.16 70 ASN A O 1
ATOM 512 N N . ASN A 1 71 ? -5.984 -13.617 33.947 1.00 64.31 71 ASN A N 1
ATOM 513 C CA . ASN A 1 71 ? -5.430 -12.757 32.907 1.00 64.31 71 ASN A CA 1
ATOM 514 C C . ASN A 1 71 ? -5.748 -13.378 31.541 1.00 64.31 71 ASN A C 1
ATOM 516 O O . ASN A 1 71 ? -5.293 -14.478 31.230 1.00 64.31 71 ASN A O 1
ATOM 520 N N . LYS A 1 72 ? -6.537 -12.675 30.721 1.00 71.00 72 LYS A N 1
ATOM 521 C CA . LYS A 1 72 ? -6.746 -13.062 29.320 1.00 71.00 72 LYS A CA 1
ATOM 522 C C . LYS A 1 72 ? -5.409 -13.051 28.591 1.00 71.00 72 LYS A C 1
ATOM 524 O O . LYS A 1 72 ? -4.651 -12.090 28.740 1.00 71.00 72 LYS A O 1
ATOM 529 N N . SER A 1 73 ? -5.157 -14.060 27.763 1.00 77.69 73 SER A N 1
ATOM 530 C CA . SER A 1 73 ? -3.946 -14.104 26.949 1.00 77.69 73 SER A CA 1
ATOM 531 C C . SER A 1 73 ? -3.898 -12.887 26.025 1.00 77.69 73 SER A C 1
ATOM 533 O O . SER A 1 73 ? -4.874 -12.529 25.356 1.00 77.69 73 SER A O 1
ATOM 535 N N . THR A 1 74 ? -2.769 -12.193 26.008 1.00 81.31 74 THR A N 1
ATOM 536 C CA . THR A 1 74 ? -2.513 -11.102 25.071 1.00 81.31 74 THR A CA 1
ATOM 537 C C . THR A 1 74 ? -1.996 -11.656 23.743 1.00 81.31 74 THR A C 1
ATOM 539 O O . THR A 1 74 ? -1.589 -12.811 23.654 1.00 81.31 74 THR A O 1
ATOM 542 N N . ALA A 1 75 ? -1.963 -10.824 22.694 1.00 84.19 75 ALA A N 1
ATOM 543 C CA . ALA A 1 75 ? -1.329 -11.205 21.425 1.00 84.19 75 ALA A CA 1
ATOM 544 C C . ALA A 1 75 ? 0.123 -11.684 21.622 1.00 84.19 75 ALA A C 1
ATOM 546 O O . ALA A 1 75 ? 0.543 -12.654 21.000 1.00 84.19 75 ALA A O 1
ATOM 547 N N . ALA A 1 76 ? 0.860 -11.023 22.522 1.00 85.19 76 ALA A N 1
ATOM 548 C CA . ALA A 1 76 ? 2.255 -11.345 22.789 1.00 85.19 76 ALA A CA 1
ATOM 549 C C . ALA A 1 76 ? 2.412 -12.719 23.457 1.00 85.19 76 ALA A C 1
ATOM 551 O O . ALA A 1 76 ? 3.334 -13.450 23.106 1.00 85.19 76 ALA A O 1
ATOM 552 N N . ASP A 1 77 ? 1.486 -13.095 24.346 1.00 84.81 77 ASP A N 1
ATOM 553 C CA . ASP A 1 77 ? 1.520 -14.387 25.051 1.00 84.81 77 ASP A CA 1
ATOM 554 C C . ASP A 1 77 ? 1.332 -15.578 24.101 1.00 84.81 77 ASP A C 1
ATOM 556 O O . ASP A 1 77 ? 1.816 -16.672 24.373 1.00 84.81 77 ASP A O 1
ATOM 560 N N . ILE A 1 78 ? 0.669 -15.357 22.961 1.00 86.56 78 ILE A N 1
ATOM 561 C CA . ILE A 1 78 ? 0.466 -16.363 21.907 1.00 86.56 78 ILE A CA 1
ATOM 562 C C . ILE A 1 78 ? 1.440 -16.202 20.726 1.00 86.56 78 ILE A C 1
ATOM 564 O O . ILE A 1 78 ? 1.222 -16.769 19.658 1.00 86.56 78 ILE A O 1
ATOM 568 N N . GLY A 1 79 ? 2.516 -15.426 20.898 1.00 89.44 79 GLY A N 1
ATOM 569 C CA . GLY A 1 79 ? 3.581 -15.283 19.901 1.00 89.44 79 GLY A CA 1
ATOM 570 C C . GLY A 1 79 ? 3.244 -14.387 18.705 1.00 89.44 79 GLY A C 1
ATOM 571 O O . GLY A 1 79 ? 3.946 -14.435 17.697 1.00 89.44 79 GLY A O 1
ATOM 572 N N . LEU A 1 80 ? 2.199 -13.559 18.795 1.00 90.75 80 LEU A N 1
ATOM 573 C CA . LEU A 1 80 ? 1.792 -12.636 17.735 1.00 90.75 80 LEU A CA 1
ATOM 574 C C . LEU A 1 80 ? 2.123 -11.191 18.100 1.00 90.75 80 LEU A C 1
ATOM 576 O O . LEU A 1 80 ? 1.830 -10.708 19.198 1.00 90.75 80 LEU A O 1
ATOM 580 N N . SER A 1 81 ? 2.652 -10.435 17.139 1.00 90.69 81 SER A N 1
ATOM 581 C CA . SER A 1 81 ? 2.710 -8.989 17.302 1.00 90.69 81 SER A CA 1
ATOM 582 C C . SER A 1 81 ? 1.347 -8.363 16.993 1.00 90.69 81 SER A C 1
ATOM 584 O O . SER A 1 81 ? 0.567 -8.845 16.169 1.00 90.69 81 SER A O 1
ATOM 586 N N . ARG A 1 82 ? 1.064 -7.204 17.602 1.00 87.50 82 ARG A N 1
ATOM 587 C CA . ARG A 1 82 ? -0.123 -6.401 17.244 1.00 87.50 82 ARG A CA 1
ATOM 588 C C . ARG A 1 82 ? -0.138 -6.026 15.760 1.00 87.50 82 ARG A C 1
ATOM 590 O O . ARG A 1 82 ? -1.209 -5.841 15.189 1.00 87.50 82 ARG A O 1
ATOM 597 N N . LYS A 1 83 ? 1.045 -5.894 15.152 1.00 90.94 83 LYS A N 1
ATOM 598 C CA . LYS A 1 83 ? 1.196 -5.584 13.732 1.00 90.94 83 LYS A CA 1
ATOM 599 C C . LYS A 1 83 ? 0.745 -6.756 12.863 1.00 90.94 83 LYS A C 1
ATOM 601 O O . LYS A 1 83 ? 0.043 -6.507 11.892 1.00 90.94 83 LYS A O 1
ATOM 606 N N . ASP A 1 84 ? 1.071 -7.991 13.240 1.00 92.69 84 ASP A N 1
ATOM 607 C CA . ASP A 1 84 ? 0.659 -9.187 12.492 1.00 92.69 84 ASP A CA 1
ATOM 608 C C . ASP A 1 84 ? -0.863 -9.321 12.483 1.00 92.69 84 ASP A C 1
ATOM 610 O O . ASP A 1 84 ? -1.463 -9.488 11.424 1.00 92.69 84 ASP A O 1
ATOM 614 N N . VAL A 1 85 ? -1.499 -9.134 13.646 1.00 92.75 85 VAL A N 1
ATOM 615 C CA . VAL A 1 85 ? -2.966 -9.121 13.773 1.00 92.75 85 VAL A CA 1
ATOM 616 C C . VAL A 1 85 ? -3.581 -8.000 12.931 1.00 92.75 85 VAL A C 1
ATOM 618 O O . VAL A 1 85 ? -4.593 -8.198 12.261 1.00 92.75 85 VAL A O 1
ATOM 621 N N . HIS A 1 86 ? -2.980 -6.808 12.941 1.00 92.69 86 HIS A N 1
ATOM 622 C CA . HIS A 1 86 ? -3.472 -5.683 12.151 1.00 92.69 86 HIS A CA 1
ATOM 623 C C . HIS A 1 86 ? -3.357 -5.933 10.641 1.00 92.69 86 HIS A C 1
ATOM 625 O O . HIS A 1 86 ? -4.328 -5.722 9.918 1.00 92.69 86 HIS A O 1
ATOM 631 N N . GLU A 1 87 ? -2.205 -6.409 10.167 1.00 93.81 87 GLU A N 1
ATOM 632 C CA . GLU A 1 87 ? -1.983 -6.745 8.757 1.00 93.81 87 GLU A CA 1
ATOM 633 C C . GLU A 1 87 ? -2.929 -7.866 8.305 1.00 93.81 87 GLU A C 1
ATOM 635 O O . GLU A 1 87 ? -3.522 -7.784 7.229 1.00 93.81 87 GLU A O 1
ATOM 640 N N . ALA A 1 88 ? -3.137 -8.874 9.154 1.00 95.75 88 ALA A N 1
ATOM 641 C CA . ALA A 1 88 ? -4.077 -9.959 8.913 1.00 95.75 88 ALA A CA 1
ATOM 642 C C . ALA A 1 88 ? -5.518 -9.454 8.739 1.00 95.75 88 ALA A C 1
ATOM 644 O O . ALA A 1 88 ? -6.188 -9.806 7.764 1.00 95.75 88 ALA A O 1
ATOM 645 N N . ARG A 1 89 ? -5.971 -8.563 9.632 1.00 95.38 89 ARG A N 1
ATOM 646 C CA . ARG A 1 89 ? -7.290 -7.919 9.531 1.00 95.38 89 ARG A CA 1
ATOM 647 C C . ARG A 1 89 ? -7.427 -7.094 8.256 1.00 95.38 89 ARG A C 1
ATOM 649 O O . ARG A 1 89 ? -8.436 -7.222 7.578 1.00 95.38 89 ARG A O 1
ATOM 656 N N . GLN A 1 90 ? -6.412 -6.313 7.881 1.00 95.44 90 GLN A N 1
ATOM 657 C CA . GLN A 1 90 ? -6.449 -5.520 6.646 1.00 95.44 90 GLN A CA 1
ATOM 658 C C . GLN A 1 90 ? -6.634 -6.392 5.401 1.00 95.44 90 GLN A C 1
ATOM 660 O O . GLN A 1 90 ? -7.477 -6.082 4.565 1.00 95.44 90 GLN A O 1
ATOM 665 N N . ILE A 1 91 ? -5.879 -7.488 5.290 1.00 95.44 91 ILE A N 1
ATOM 666 C CA . ILE A 1 91 ? -5.988 -8.419 4.158 1.00 95.44 91 ILE A CA 1
ATOM 667 C C . ILE A 1 91 ? -7.378 -9.055 4.119 1.00 95.44 91 ILE A C 1
ATOM 669 O O . ILE A 1 91 ? -8.004 -9.106 3.062 1.00 95.44 91 ILE A O 1
ATOM 673 N N . ARG A 1 92 ? -7.887 -9.509 5.268 1.00 96.19 92 ARG A N 1
ATOM 674 C CA . ARG A 1 92 ? -9.234 -10.074 5.369 1.00 96.19 92 ARG A CA 1
ATOM 675 C C . ARG A 1 92 ? -10.315 -9.079 4.978 1.00 96.19 92 ARG A C 1
ATOM 677 O O . ARG A 1 92 ? -11.208 -9.434 4.217 1.00 96.19 92 ARG A O 1
ATOM 684 N N . ASP A 1 93 ? -10.258 -7.873 5.518 1.00 94.00 93 ASP A N 1
ATOM 685 C CA . ASP A 1 93 ? -11.288 -6.864 5.304 1.00 94.00 93 ASP A CA 1
ATOM 686 C C . ASP A 1 93 ? -11.272 -6.373 3.851 1.00 94.00 93 ASP A C 1
ATOM 688 O O . ASP A 1 93 ? -12.336 -6.174 3.272 1.00 94.00 93 ASP A O 1
ATOM 692 N N . ALA A 1 94 ? -10.090 -6.266 3.231 1.00 94.31 94 ALA A N 1
ATOM 693 C CA . ALA A 1 94 ? -9.972 -5.984 1.804 1.00 94.31 94 ALA A CA 1
ATOM 694 C C . ALA A 1 94 ? -10.588 -7.098 0.948 1.00 94.31 94 ALA A C 1
ATOM 696 O O . ALA A 1 94 ? -11.389 -6.802 0.074 1.00 94.31 94 ALA A O 1
ATOM 697 N N . GLU A 1 95 ? -10.303 -8.367 1.239 1.00 93.50 95 GLU A N 1
ATOM 698 C CA . GLU A 1 95 ? -10.878 -9.496 0.495 1.00 93.50 95 GLU A CA 1
ATOM 699 C C . GLU A 1 95 ? -12.399 -9.639 0.715 1.00 93.50 95 GLU A C 1
ATOM 701 O O . GLU A 1 95 ? -13.123 -10.073 -0.176 1.00 93.50 95 GLU A O 1
ATOM 706 N N . LYS A 1 96 ? -12.914 -9.255 1.894 1.00 93.19 96 LYS A N 1
ATOM 707 C CA . LYS A 1 96 ? -14.363 -9.181 2.160 1.00 93.19 96 LYS A CA 1
ATOM 708 C C . LYS A 1 96 ? -15.026 -8.026 1.399 1.00 93.19 96 LYS A C 1
ATOM 710 O O . LYS A 1 96 ? -16.169 -8.169 0.974 1.00 93.19 96 LYS A O 1
ATOM 715 N N . ALA A 1 97 ? -14.342 -6.889 1.265 1.00 91.69 97 ALA A N 1
ATOM 716 C CA . ALA A 1 97 ? -14.857 -5.703 0.583 1.00 91.69 97 ALA A CA 1
ATOM 717 C C . ALA A 1 97 ? -14.773 -5.810 -0.948 1.00 91.69 97 ALA A C 1
ATOM 719 O O . ALA A 1 97 ? -15.682 -5.356 -1.639 1.00 91.69 97 ALA A O 1
ATOM 720 N N . ASP A 1 98 ? -13.706 -6.417 -1.461 1.00 92.50 98 ASP A N 1
ATOM 721 C CA . ASP A 1 98 ? -13.456 -6.638 -2.882 1.00 92.50 98 ASP A CA 1
ATOM 722 C C . ASP A 1 98 ? -12.931 -8.071 -3.108 1.00 92.50 98 ASP A C 1
ATOM 724 O O . ASP A 1 98 ? -11.719 -8.316 -3.078 1.00 92.50 98 ASP A O 1
ATOM 728 N N . PRO A 1 99 ? -13.841 -9.046 -3.291 1.00 94.12 99 PRO A N 1
ATOM 729 C CA . PRO A 1 99 ? -13.471 -10.444 -3.468 1.00 94.12 99 PRO A CA 1
ATOM 730 C C . PRO A 1 99 ? -12.525 -10.665 -4.652 1.00 94.12 99 PRO A C 1
ATOM 732 O O . PRO A 1 99 ? -12.776 -10.216 -5.775 1.00 94.12 99 PRO A O 1
ATOM 735 N N . GLY A 1 100 ? -11.447 -11.410 -4.410 1.00 94.12 100 GLY A N 1
ATOM 736 C CA . GLY A 1 100 ? -10.420 -11.721 -5.395 1.00 94.12 100 GLY A CA 1
ATOM 737 C C . GLY A 1 100 ? -9.366 -10.631 -5.585 1.00 94.12 100 GLY A C 1
ATOM 738 O O . GLY A 1 100 ? -8.522 -10.789 -6.469 1.00 94.12 100 GLY A O 1
ATOM 739 N N . VAL A 1 101 ? -9.360 -9.549 -4.793 1.00 94.50 101 VAL A N 1
ATOM 740 C CA . VAL A 1 101 ? -8.362 -8.472 -4.934 1.00 94.50 101 VAL A CA 1
ATOM 741 C C . VAL A 1 101 ? -6.929 -8.996 -4.833 1.00 94.50 101 VAL A C 1
ATOM 743 O O . VAL A 1 101 ? -6.070 -8.565 -5.603 1.00 94.50 101 VAL A O 1
ATOM 746 N N . ILE A 1 102 ? -6.663 -9.955 -3.940 1.00 94.75 102 ILE A N 1
ATOM 747 C CA . ILE A 1 102 ? -5.325 -10.541 -3.765 1.00 94.75 102 ILE A CA 1
ATOM 748 C C . ILE A 1 102 ? -4.885 -11.248 -5.050 1.00 94.75 102 ILE A C 1
ATOM 750 O O . ILE A 1 102 ? -3.833 -10.922 -5.600 1.00 94.75 102 ILE A O 1
ATOM 754 N N . ARG A 1 103 ? -5.720 -12.173 -5.541 1.00 95.19 103 ARG A N 1
ATOM 755 C CA . ARG A 1 103 ? -5.481 -12.959 -6.757 1.00 95.19 103 ARG A CA 1
ATOM 756 C C . ARG A 1 103 ? -5.273 -12.041 -7.961 1.00 95.19 103 ARG A C 1
ATOM 758 O O . ARG A 1 103 ? -4.238 -12.122 -8.611 1.00 95.19 103 ARG A O 1
ATOM 765 N N . ARG A 1 104 ? -6.199 -11.102 -8.194 1.00 95.81 104 ARG A N 1
ATOM 766 C CA . ARG A 1 104 ? -6.117 -10.154 -9.318 1.00 95.81 104 ARG A CA 1
ATOM 767 C C . ARG A 1 104 ? -4.853 -9.303 -9.266 1.00 95.81 104 ARG A C 1
ATOM 769 O O . ARG A 1 104 ? -4.175 -9.174 -10.274 1.00 95.81 104 ARG A O 1
ATOM 776 N N . THR A 1 105 ? -4.489 -8.782 -8.093 1.00 95.56 105 THR A N 1
ATOM 777 C CA . THR A 1 105 ? -3.269 -7.969 -7.937 1.00 95.56 105 THR A CA 1
ATOM 778 C C . THR A 1 105 ? -2.011 -8.763 -8.297 1.00 95.56 105 THR A C 1
ATOM 780 O O . THR A 1 105 ? -1.079 -8.216 -8.884 1.00 95.56 105 THR A O 1
ATOM 783 N N . LEU A 1 106 ? -1.949 -10.041 -7.913 1.00 95.81 106 LEU A N 1
ATOM 784 C CA . LEU A 1 106 ? -0.812 -10.905 -8.229 1.00 95.81 106 LEU A CA 1
ATOM 785 C C . LEU A 1 106 ? -0.786 -11.267 -9.717 1.00 95.81 106 LEU A C 1
ATOM 787 O O . LEU A 1 106 ? 0.270 -11.156 -10.337 1.00 95.81 106 LEU A O 1
ATOM 791 N N . ASP A 1 107 ? -1.935 -11.614 -10.295 1.00 95.12 107 ASP A N 1
ATOM 792 C CA . ASP A 1 107 ? -2.067 -11.920 -11.722 1.00 95.12 107 ASP A CA 1
ATOM 793 C C . ASP A 1 107 ? -1.665 -10.709 -12.590 1.00 95.12 107 ASP A C 1
ATOM 795 O O . ASP A 1 107 ? -0.861 -10.860 -13.506 1.00 95.12 107 ASP A O 1
ATOM 799 N N . GLU A 1 108 ? -2.072 -9.486 -12.233 1.00 95.44 108 GLU A N 1
ATOM 800 C CA . GLU A 1 108 ? -1.648 -8.244 -12.907 1.00 95.44 108 GLU A CA 1
ATOM 801 C C . GLU A 1 108 ? -0.118 -8.045 -12.883 1.00 95.44 108 GLU A C 1
ATOM 803 O O . GLU A 1 108 ? 0.484 -7.553 -13.847 1.00 95.44 108 GLU A O 1
ATOM 808 N N . LYS A 1 109 ? 0.550 -8.438 -11.789 1.00 93.50 109 LYS A N 1
ATOM 809 C CA . LYS A 1 109 ? 2.020 -8.395 -11.703 1.00 93.50 109 LYS A CA 1
ATOM 810 C C . LYS A 1 109 ? 2.669 -9.432 -12.607 1.00 93.50 109 LYS A C 1
ATOM 812 O O . LYS A 1 109 ? 3.618 -9.108 -13.315 1.00 93.50 109 LYS A O 1
ATOM 817 N N . LEU A 1 110 ? 2.115 -10.639 -12.655 1.00 94.44 110 LEU A N 1
ATOM 818 C CA . LEU A 1 110 ? 2.600 -11.685 -13.550 1.00 94.44 110 LEU A CA 1
ATOM 819 C C . LEU A 1 110 ? 2.412 -11.311 -15.026 1.00 94.44 110 LEU A C 1
ATOM 821 O O . LEU A 1 110 ? 3.328 -11.515 -15.823 1.00 94.44 110 LEU A O 1
ATOM 825 N N . GLU A 1 111 ? 1.266 -10.732 -15.386 1.00 93.38 111 GLU A N 1
ATOM 826 C CA . GLU A 1 111 ? 0.957 -10.289 -16.751 1.00 93.38 111 GLU A CA 1
ATOM 827 C C . GLU A 1 111 ? 1.852 -9.135 -17.214 1.00 93.38 111 GLU A C 1
ATOM 829 O O . GLU A 1 111 ? 2.293 -9.117 -18.364 1.00 93.38 111 GLU A O 1
ATOM 834 N N . SER A 1 112 ? 2.180 -8.200 -16.317 1.00 93.06 112 SER A N 1
ATOM 835 C CA . SER A 1 112 ? 3.132 -7.114 -16.601 1.00 93.06 112 SER A CA 1
ATOM 836 C C . SER A 1 112 ? 4.599 -7.565 -16.607 1.00 93.06 112 SER A C 1
ATOM 838 O O . SER A 1 112 ? 5.481 -6.781 -16.959 1.00 93.06 112 SER A O 1
ATOM 840 N N . GLY A 1 113 ? 4.878 -8.824 -16.247 1.00 90.38 113 GLY A N 1
ATOM 841 C CA . GLY A 1 113 ? 6.238 -9.344 -16.099 1.00 90.38 113 GLY A CA 1
ATOM 842 C C . GLY A 1 113 ? 6.999 -8.727 -14.921 1.00 90.38 113 GLY A C 1
ATOM 843 O O . GLY A 1 113 ? 8.214 -8.899 -14.817 1.00 90.38 113 GLY A O 1
ATOM 844 N N . GLU A 1 114 ? 6.301 -8.012 -14.040 1.00 92.00 114 GLU A N 1
ATOM 845 C CA . GLU A 1 114 ? 6.859 -7.426 -12.830 1.00 92.00 114 GLU A CA 1
ATOM 846 C C . GLU A 1 114 ? 6.947 -8.473 -11.715 1.00 92.00 114 GLU A C 1
ATOM 848 O O . GLU A 1 114 ? 6.185 -9.441 -11.663 1.00 92.00 114 GLU A O 1
ATOM 853 N N . GLU A 1 115 ? 7.884 -8.281 -10.790 1.00 94.38 115 GLU A N 1
ATOM 854 C CA . GLU A 1 115 ? 7.998 -9.156 -9.627 1.00 94.38 115 GLU A CA 1
ATOM 855 C C . GLU A 1 115 ? 6.778 -8.971 -8.698 1.00 94.38 115 GLU A C 1
ATOM 857 O O . GLU A 1 115 ? 6.475 -7.842 -8.277 1.00 94.38 115 GLU A O 1
ATOM 862 N N . PRO A 1 116 ? 6.069 -10.050 -8.325 1.00 95.25 116 PRO A N 1
ATOM 863 C CA . PRO A 1 116 ? 5.013 -9.973 -7.328 1.00 95.25 116 PRO A CA 1
ATOM 864 C C . PRO A 1 116 ? 5.629 -9.794 -5.935 1.00 95.25 116 PRO A C 1
ATOM 866 O O . PRO A 1 116 ? 6.358 -10.644 -5.431 1.00 95.25 116 PRO A O 1
ATOM 869 N N . THR A 1 117 ? 5.321 -8.673 -5.277 1.00 95.88 117 THR A N 1
ATOM 870 C CA . THR A 1 117 ? 5.901 -8.330 -3.968 1.00 95.88 117 THR A CA 1
ATOM 871 C C . THR A 1 117 ? 4.843 -8.098 -2.895 1.00 95.88 117 THR A C 1
ATOM 873 O O . THR A 1 117 ? 3.748 -7.593 -3.153 1.00 95.88 117 THR A O 1
ATOM 876 N N . LYS A 1 118 ? 5.216 -8.340 -1.628 1.00 93.81 118 LYS A N 1
ATOM 877 C CA . LYS A 1 118 ? 4.382 -7.983 -0.461 1.00 93.81 118 LYS A CA 1
ATOM 878 C C . LYS A 1 118 ? 4.002 -6.503 -0.441 1.00 93.81 118 LYS A C 1
ATOM 880 O O . LYS A 1 118 ? 2.947 -6.143 0.069 1.00 93.81 118 LYS A O 1
ATOM 885 N N . ALA A 1 119 ? 4.875 -5.630 -0.945 1.00 93.62 119 ALA A N 1
ATOM 886 C CA . ALA A 1 119 ? 4.618 -4.195 -0.996 1.00 93.62 119 ALA A CA 1
ATOM 887 C C . ALA A 1 119 ? 3.497 -3.854 -1.988 1.00 93.62 119 ALA A C 1
ATOM 889 O O . ALA A 1 119 ? 2.605 -3.082 -1.637 1.00 93.62 119 ALA A O 1
ATOM 890 N N . ALA A 1 120 ? 3.509 -4.463 -3.178 1.00 91.06 120 ALA A N 1
ATOM 891 C CA . ALA A 1 120 ? 2.434 -4.312 -4.155 1.00 91.06 120 ALA A CA 1
ATOM 892 C C . ALA A 1 120 ? 1.096 -4.806 -3.586 1.00 91.06 120 ALA A C 1
ATOM 894 O O . ALA A 1 120 ? 0.107 -4.075 -3.636 1.00 91.06 120 ALA A O 1
ATOM 895 N N . LEU A 1 121 ? 1.098 -5.978 -2.942 1.00 93.31 121 LEU A N 1
ATOM 896 C CA . LEU A 1 121 ? -0.099 -6.529 -2.311 1.00 93.31 121 LEU A CA 1
ATOM 897 C C . LEU A 1 121 ? -0.636 -5.619 -1.194 1.00 93.31 121 LEU A C 1
ATOM 899 O O . LEU A 1 121 ? -1.821 -5.297 -1.164 1.00 93.31 121 LEU A O 1
ATOM 903 N N . ARG A 1 122 ? 0.240 -5.131 -0.304 1.00 93.19 122 ARG A N 1
ATOM 904 C CA . ARG A 1 122 ? -0.146 -4.177 0.750 1.00 93.19 122 ARG A CA 1
ATOM 905 C C . ARG A 1 122 ? -0.734 -2.890 0.182 1.00 93.19 122 ARG A C 1
ATOM 907 O O . ARG A 1 122 ? -1.687 -2.366 0.750 1.00 93.19 122 ARG A O 1
ATOM 914 N N . LYS A 1 123 ? -0.190 -2.379 -0.926 1.00 93.06 123 LYS A N 1
ATOM 915 C CA . LYS A 1 123 ? -0.730 -1.190 -1.592 1.00 93.06 123 LYS A CA 1
ATOM 916 C C . LYS A 1 123 ? -2.161 -1.439 -2.078 1.00 93.06 123 LYS A C 1
ATOM 918 O O . LYS A 1 123 ? -3.023 -0.624 -1.776 1.00 93.06 123 LYS A O 1
ATOM 923 N N . ALA A 1 124 ? -2.418 -2.559 -2.755 1.00 91.81 124 ALA A N 1
ATOM 924 C CA . ALA A 1 124 ? -3.758 -2.912 -3.228 1.00 91.81 124 ALA A CA 1
ATOM 925 C C . ALA A 1 124 ? -4.768 -3.040 -2.073 1.00 91.81 124 ALA A C 1
ATOM 927 O O . ALA A 1 124 ? -5.829 -2.423 -2.107 1.00 91.81 124 ALA A O 1
ATOM 928 N N . VAL A 1 125 ? -4.390 -3.737 -0.997 1.00 93.00 125 VAL A N 1
ATOM 929 C CA . VAL A 1 125 ? -5.201 -3.876 0.228 1.00 93.00 125 VAL A CA 1
ATOM 930 C C . VAL A 1 125 ? -5.555 -2.512 0.836 1.00 93.00 125 VAL A C 1
ATOM 932 O O . VAL A 1 125 ? -6.702 -2.267 1.210 1.00 93.00 125 VAL A O 1
ATOM 935 N N . VAL A 1 126 ? -4.586 -1.595 0.914 1.00 91.25 126 VAL A N 1
ATOM 936 C CA . VAL A 1 126 ? -4.812 -0.235 1.430 1.00 91.25 126 VAL A CA 1
ATOM 937 C C . VAL A 1 126 ? -5.732 0.574 0.514 1.00 91.25 126 VAL A C 1
ATOM 939 O O . VAL A 1 126 ? -6.562 1.331 1.017 1.00 91.25 126 VAL A O 1
ATOM 942 N N . GLU A 1 127 ? -5.616 0.433 -0.806 1.00 89.88 127 GLU A N 1
ATOM 943 C CA . GLU A 1 127 ? -6.516 1.112 -1.743 1.00 89.88 127 GLU A CA 1
ATOM 944 C C . GLU A 1 127 ? -7.959 0.613 -1.612 1.00 89.88 127 GLU A C 1
ATOM 946 O O . GLU A 1 127 ? -8.868 1.438 -1.526 1.00 89.88 127 GLU A O 1
ATOM 951 N N . VAL A 1 128 ? -8.183 -0.696 -1.459 1.00 88.31 128 VAL A N 1
ATOM 952 C CA . VAL A 1 128 ? -9.526 -1.228 -1.161 1.00 88.31 128 VAL A CA 1
ATOM 953 C C . VAL A 1 128 ? -10.061 -0.668 0.155 1.00 88.31 128 VAL A C 1
ATOM 955 O O . VAL A 1 128 ? -11.209 -0.230 0.219 1.00 88.31 128 VAL A O 1
ATOM 958 N N . ALA A 1 129 ? -9.230 -0.587 1.198 1.00 84.31 129 ALA A N 1
ATOM 959 C CA . ALA A 1 129 ? -9.644 0.006 2.468 1.00 84.31 129 ALA A CA 1
ATOM 960 C C . ALA A 1 129 ? -10.061 1.484 2.315 1.00 84.31 129 ALA A C 1
ATOM 962 O O . ALA A 1 129 ? -11.059 1.912 2.900 1.00 84.31 129 ALA A O 1
ATOM 963 N N . LYS A 1 130 ? -9.344 2.267 1.495 1.00 81.38 130 LYS A N 1
ATOM 964 C CA . LYS A 1 130 ? -9.713 3.657 1.166 1.00 81.38 130 LYS A CA 1
ATOM 965 C C . LYS A 1 130 ? -11.020 3.738 0.375 1.00 81.38 130 LYS A C 1
ATOM 967 O O . LYS A 1 130 ? -11.839 4.610 0.654 1.00 81.38 130 LYS A O 1
ATOM 972 N N . GLN A 1 131 ? -11.240 2.830 -0.570 1.00 74.75 131 GLN A N 1
ATOM 973 C CA . GLN A 1 131 ? -12.465 2.786 -1.373 1.00 74.75 131 GLN A CA 1
ATOM 974 C C . GLN A 1 131 ? -13.685 2.366 -0.533 1.00 74.75 131 GLN A C 1
ATOM 976 O O . GLN A 1 131 ? -14.755 2.972 -0.638 1.00 74.75 131 GLN A O 1
ATOM 981 N N . GLY A 1 132 ? -13.507 1.421 0.393 1.00 61.19 132 GLY A N 1
ATOM 982 C CA . GLY A 1 132 ? -14.514 1.051 1.391 1.00 61.19 132 GLY A CA 1
ATOM 983 C C . GLY A 1 132 ? -14.845 2.192 2.362 1.00 61.19 132 GLY A C 1
ATOM 984 O O . GLY A 1 132 ? -15.994 2.342 2.775 1.00 61.19 132 GLY A O 1
ATOM 985 N N . LEU A 1 133 ? -13.873 3.058 2.678 1.00 53.34 133 LEU A N 1
ATOM 986 C CA . LEU A 1 133 ? -14.100 4.295 3.437 1.00 53.34 133 LEU A CA 1
ATOM 987 C C . LEU A 1 133 ? -14.916 5.328 2.644 1.00 53.34 133 LEU A C 1
ATOM 989 O O . LEU A 1 133 ? -15.724 6.032 3.248 1.00 53.34 133 LEU A O 1
ATOM 993 N N . SER A 1 134 ? -14.750 5.407 1.319 1.00 52.50 134 SER A N 1
ATOM 994 C CA . SER A 1 134 ? -15.550 6.300 0.465 1.00 52.50 134 SER A CA 1
ATOM 995 C C . SER A 1 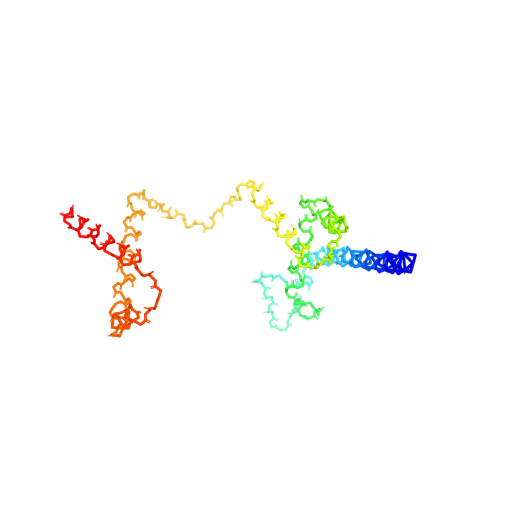134 ? -16.966 5.788 0.171 1.00 52.50 134 SER A C 1
ATOM 997 O O . SER A 1 134 ? -17.846 6.595 -0.111 1.00 52.50 134 SER A O 1
ATOM 999 N N . GLY A 1 135 ? -17.200 4.473 0.266 1.00 46.25 135 GLY A N 1
ATOM 1000 C CA . GLY A 1 135 ? -18.510 3.833 0.068 1.00 46.25 135 GLY A CA 1
ATOM 1001 C C . GLY A 1 135 ? -19.334 3.631 1.346 1.00 46.25 135 GLY A C 1
ATOM 1002 O O . GLY A 1 135 ? -20.464 3.149 1.284 1.00 46.25 135 GLY A O 1
ATOM 1003 N N . ARG A 1 136 ? -18.797 3.984 2.520 1.00 39.78 136 ARG A N 1
ATOM 1004 C CA . ARG A 1 136 ? -19.506 3.855 3.798 1.00 39.78 136 ARG A CA 1
ATOM 1005 C C . ARG A 1 136 ? -20.618 4.916 3.857 1.00 39.78 136 ARG A C 1
ATOM 1007 O O . ARG A 1 136 ? -20.289 6.102 3.762 1.00 39.78 136 ARG A O 1
ATOM 1014 N N . PRO A 1 137 ? -21.908 4.564 4.060 1.00 39.94 137 PRO A N 1
ATOM 1015 C CA . PRO A 1 137 ? -22.888 5.569 4.458 1.00 39.94 137 PRO A CA 1
ATOM 1016 C C . PRO A 1 137 ? -22.329 6.236 5.707 1.00 39.94 137 PRO A C 1
ATOM 1018 O O . PRO A 1 137 ? -21.843 5.529 6.595 1.00 39.94 137 PRO A O 1
ATOM 1021 N N . ALA A 1 138 ? -22.298 7.573 5.710 1.00 38.28 138 ALA A N 1
ATOM 1022 C CA . ALA A 1 138 ? -21.665 8.375 6.747 1.00 38.28 138 ALA A CA 1
ATOM 1023 C C . ALA A 1 138 ? -21.922 7.736 8.112 1.00 38.28 138 ALA A C 1
ATOM 1025 O O . ALA A 1 138 ? -23.058 7.712 8.584 1.00 38.28 138 ALA A O 1
ATOM 1026 N N . SER A 1 139 ? -20.874 7.148 8.698 1.00 40.22 139 SER A N 1
ATOM 1027 C CA . SER A 1 139 ? -20.946 6.605 10.045 1.00 40.22 139 SER A CA 1
ATOM 1028 C C . SER A 1 139 ? -21.443 7.736 10.930 1.00 40.22 139 SER A C 1
ATOM 1030 O O . SER A 1 139 ? -20.744 8.730 11.139 1.00 40.22 139 SER A O 1
ATOM 1032 N N . SER A 1 140 ? -22.686 7.590 11.378 1.00 47.28 140 SER A N 1
ATOM 1033 C CA . SER A 1 140 ? -23.295 8.391 12.423 1.00 47.28 140 SER A CA 1
ATOM 1034 C C . SER A 1 140 ? -22.324 8.481 13.603 1.00 47.28 140 SER A C 1
ATOM 1036 O O . SER A 1 140 ? -21.634 7.515 13.922 1.00 47.28 140 SER A O 1
ATOM 1038 N N . SER A 1 141 ? -22.255 9.674 14.187 1.00 41.75 141 SER A N 1
ATOM 1039 C CA . SER A 1 141 ? -21.272 10.143 15.168 1.00 41.75 141 SER A CA 1
ATOM 1040 C C . SER A 1 141 ? -19.857 10.362 14.616 1.00 41.75 141 SER A C 1
ATOM 1042 O O . SER A 1 141 ? -18.872 9.717 14.973 1.00 41.75 141 SER A O 1
ATOM 1044 N N . SER A 1 142 ? -19.743 11.387 13.780 1.00 45.00 142 SER A N 1
ATOM 1045 C CA . SER A 1 142 ? -18.530 12.192 13.711 1.00 45.00 142 SER A CA 1
ATOM 1046 C C . SER A 1 142 ? -18.008 12.477 15.136 1.00 45.00 142 SER A C 1
ATOM 1048 O O . SER A 1 142 ? -18.661 13.199 15.882 1.00 45.00 142 SER A O 1
ATOM 1050 N N . ASN A 1 143 ? -16.803 12.001 15.477 1.00 55.19 143 ASN A N 1
ATOM 1051 C CA . ASN A 1 143 ? -16.012 12.428 16.650 1.00 55.19 143 ASN A CA 1
ATOM 1052 C C . ASN A 1 143 ? -15.640 13.934 16.620 1.00 55.19 143 ASN A C 1
ATOM 1054 O O . ASN A 1 143 ? -14.714 14.371 17.301 1.00 55.19 143 ASN A O 1
ATOM 1058 N N . LYS A 1 144 ? -16.303 14.753 15.797 1.00 52.66 144 LYS A N 1
ATOM 1059 C CA . LYS A 1 144 ? -16.132 16.205 15.810 1.00 52.66 144 LYS A CA 1
ATOM 1060 C C . LYS A 1 144 ? -16.948 16.752 16.967 1.00 52.66 144 LYS A C 1
ATOM 1062 O O . LYS A 1 144 ? -18.133 16.455 17.090 1.00 52.66 144 LYS A O 1
ATOM 1067 N N . ASN A 1 145 ? -16.280 17.549 17.792 1.00 60.03 145 ASN A N 1
ATOM 1068 C CA . ASN A 1 145 ? -16.870 18.280 18.902 1.00 60.03 145 ASN A CA 1
ATOM 1069 C C . ASN A 1 145 ? -18.242 18.870 18.491 1.00 60.03 145 ASN A C 1
ATOM 1071 O O . ASN A 1 145 ? -18.280 19.637 17.529 1.00 60.03 145 ASN A O 1
ATOM 1075 N N . PRO A 1 146 ? -19.350 18.547 19.183 1.00 65.69 146 PRO A N 1
ATOM 1076 C CA . PRO A 1 146 ? -20.686 19.056 18.852 1.00 65.69 146 PRO A CA 1
ATOM 1077 C C . PRO A 1 146 ? -20.808 20.583 18.990 1.00 65.69 146 PRO A C 1
ATOM 1079 O O . PRO A 1 146 ? -21.741 21.180 18.462 1.00 65.69 146 PRO A O 1
ATOM 1082 N N . LEU A 1 147 ? -19.844 21.229 19.652 1.00 73.62 147 LEU A N 1
ATOM 1083 C CA . LEU A 1 147 ? -19.714 22.685 19.727 1.00 73.62 147 LEU A CA 1
ATOM 1084 C C . LEU A 1 147 ? -18.869 23.279 18.587 1.00 73.62 147 LEU A C 1
ATOM 1086 O O . LEU A 1 147 ? -18.698 24.497 18.523 1.00 73.62 147 LEU A O 1
ATOM 1090 N N . TYR A 1 148 ? -18.321 22.454 17.689 1.00 73.81 148 TYR A N 1
ATOM 1091 C CA . TYR A 1 148 ? -17.534 22.935 16.561 1.00 73.81 148 TYR A CA 1
ATOM 1092 C C . TYR A 1 148 ? -18.433 23.669 15.569 1.00 73.81 148 TYR A C 1
ATOM 1094 O O . TYR A 1 148 ? -19.217 23.071 14.832 1.00 73.81 148 TYR A O 1
ATOM 1102 N N . ARG A 1 149 ? -18.272 24.988 15.515 1.00 71.62 149 ARG A N 1
ATOM 1103 C CA . ARG A 1 149 ? -18.770 25.805 14.414 1.00 71.62 149 ARG A CA 1
ATOM 1104 C C . ARG A 1 149 ? -17.629 25.981 13.428 1.00 71.62 149 ARG A C 1
ATOM 1106 O O . ARG A 1 149 ? -16.592 26.537 13.784 1.00 71.62 149 ARG A O 1
ATOM 1113 N N . ALA A 1 150 ? -17.819 25.488 12.205 1.00 67.19 150 ALA A N 1
ATOM 1114 C CA . ALA A 1 150 ? -16.872 25.750 11.131 1.00 67.19 150 ALA A CA 1
ATOM 1115 C C . ALA A 1 150 ? -16.698 27.273 10.997 1.00 67.19 150 ALA A C 1
ATOM 1117 O O . ALA A 1 150 ? -17.709 27.987 10.986 1.00 67.19 150 ALA A O 1
ATOM 1118 N N . PRO A 1 151 ? -15.458 27.786 10.920 1.00 76.44 151 PRO A N 1
ATOM 1119 C CA . PRO A 1 151 ? -15.242 29.199 10.664 1.00 76.44 151 PRO A CA 1
ATOM 1120 C C . PRO A 1 151 ? -15.994 29.608 9.396 1.00 76.44 151 PRO A C 1
ATOM 1122 O O . PRO A 1 151 ? -16.023 28.863 8.412 1.00 76.44 151 PRO A O 1
ATOM 1125 N N . THR A 1 152 ? -16.597 30.799 9.397 1.00 89.69 152 THR A N 1
ATOM 1126 C CA . THR A 1 152 ? -17.083 31.394 8.145 1.00 89.69 152 THR A CA 1
ATOM 1127 C C . THR A 1 152 ? -15.914 31.504 7.165 1.00 89.69 152 THR A C 1
ATOM 1129 O O . THR A 1 152 ? -14.755 31.516 7.580 1.00 89.69 152 THR A O 1
ATOM 1132 N N . LYS A 1 153 ? -16.177 31.627 5.859 1.00 86.56 153 LYS A N 1
ATOM 1133 C CA . LYS A 1 153 ? -15.091 31.829 4.878 1.00 86.56 153 LYS A CA 1
ATOM 1134 C C . LYS A 1 153 ? -14.186 33.013 5.261 1.00 86.56 153 LYS A C 1
ATOM 1136 O O . LYS A 1 153 ? -12.971 32.901 5.159 1.00 86.56 153 LYS A O 1
ATOM 1141 N N . ALA A 1 154 ? -14.778 34.092 5.779 1.00 87.62 154 ALA A N 1
ATOM 1142 C CA . ALA A 1 154 ? -14.049 35.240 6.314 1.00 87.62 154 ALA A CA 1
ATOM 1143 C C . ALA A 1 154 ? -13.228 34.886 7.569 1.00 87.62 154 ALA A C 1
ATOM 1145 O O . ALA A 1 154 ? -12.056 35.234 7.653 1.00 87.62 154 ALA A O 1
ATOM 1146 N N . GLY A 1 155 ? -13.804 34.134 8.514 1.00 85.38 155 GLY A N 1
ATOM 1147 C CA . GLY A 1 155 ? -13.093 33.672 9.709 1.00 85.38 155 GLY A CA 1
ATOM 1148 C C . GLY A 1 155 ? -11.922 32.743 9.384 1.00 85.38 155 GLY A C 1
ATOM 1149 O O . GLY A 1 155 ? -10.850 32.894 9.955 1.00 85.38 155 GLY A O 1
ATOM 1150 N N . ALA A 1 156 ? -12.086 31.833 8.422 1.00 87.31 156 ALA A N 1
ATOM 1151 C CA . ALA A 1 156 ? -11.010 30.968 7.947 1.00 87.31 156 ALA A CA 1
ATOM 1152 C C . ALA A 1 156 ? -9.879 31.772 7.282 1.00 87.31 156 ALA A C 1
ATOM 1154 O O . ALA A 1 156 ? -8.707 31.497 7.537 1.00 87.31 156 ALA A O 1
ATOM 1155 N N . ALA A 1 157 ? -10.226 32.782 6.474 1.00 89.00 157 ALA A N 1
ATOM 1156 C CA . ALA A 1 157 ? -9.252 33.690 5.871 1.00 89.00 157 ALA A CA 1
ATOM 1157 C C . ALA A 1 157 ? -8.478 34.480 6.941 1.00 89.00 157 ALA A C 1
ATOM 1159 O O . ALA A 1 157 ? -7.250 34.543 6.882 1.00 89.00 157 ALA A O 1
ATOM 1160 N N . TRP A 1 158 ? -9.169 34.992 7.965 1.00 91.38 158 TRP A N 1
ATOM 1161 C CA . TRP A 1 158 ? -8.537 35.662 9.102 1.00 91.38 158 TRP A CA 1
ATOM 1162 C C . TRP A 1 158 ? -7.610 34.723 9.885 1.00 91.38 158 TRP A C 1
ATOM 1164 O O . TRP A 1 158 ? -6.458 35.075 10.130 1.00 91.38 158 TRP A O 1
ATOM 1174 N N . THR A 1 159 ? -8.061 33.504 10.208 1.00 90.44 159 THR A N 1
ATOM 1175 C CA . THR A 1 159 ? -7.246 32.483 10.890 1.00 90.44 159 THR A CA 1
ATOM 1176 C C . THR A 1 159 ? -5.977 32.140 10.132 1.00 90.44 159 THR A C 1
ATOM 1178 O O . THR A 1 159 ? -4.910 32.030 10.737 1.00 90.44 159 THR A O 1
ATOM 1181 N N . HIS A 1 160 ? -6.073 31.995 8.813 1.00 91.19 160 HIS A N 1
ATOM 1182 C CA . HIS A 1 160 ? -4.907 31.736 7.983 1.00 91.19 160 HIS A CA 1
ATOM 1183 C C . HIS A 1 160 ? -3.910 32.903 8.024 1.00 91.19 160 HIS A C 1
ATOM 1185 O O . HIS A 1 160 ? -2.711 32.679 8.209 1.00 91.19 160 HIS A O 1
ATOM 1191 N N . LEU A 1 161 ? -4.405 34.139 7.913 1.00 92.06 161 LEU A N 1
ATOM 1192 C CA . LEU A 1 161 ? -3.576 35.339 7.911 1.00 92.06 161 LEU A CA 1
ATOM 1193 C C . LEU A 1 161 ? -2.862 35.548 9.253 1.00 92.06 161 LEU A C 1
ATOM 1195 O O . LEU A 1 161 ? -1.630 35.525 9.294 1.00 92.06 161 LEU A O 1
ATOM 1199 N N . TYR A 1 162 ? -3.603 35.680 10.363 1.00 91.38 162 TYR A N 1
ATOM 1200 C CA . TYR A 1 162 ? -2.975 35.947 11.662 1.00 91.38 162 TYR A CA 1
ATOM 1201 C C . TYR A 1 162 ? -2.115 34.769 12.132 1.00 91.38 162 TYR A C 1
ATOM 1203 O O . TYR A 1 162 ? -1.096 34.987 12.781 1.00 91.38 162 TYR A O 1
ATOM 1211 N N . GLY A 1 163 ? -2.488 33.524 11.803 1.00 90.62 163 GLY A N 1
ATOM 1212 C CA . GLY A 1 163 ? -1.706 32.337 12.151 1.00 90.62 163 GLY A CA 1
ATOM 1213 C C . GLY A 1 163 ? -0.340 32.327 11.464 1.00 90.62 163 GLY A C 1
ATOM 1214 O O . GLY A 1 163 ? 0.676 32.074 12.111 1.00 90.62 163 GLY A O 1
ATOM 1215 N N . THR A 1 164 ? -0.302 32.681 10.178 1.00 92.62 164 THR A N 1
ATOM 1216 C CA . THR A 1 164 ? 0.945 32.774 9.405 1.00 92.62 164 THR A CA 1
ATOM 1217 C C . THR A 1 164 ? 1.828 33.917 9.908 1.00 92.62 164 THR A C 1
ATOM 1219 O O . THR A 1 164 ? 3.022 33.720 10.135 1.00 92.62 164 THR A O 1
ATOM 1222 N N . CYS A 1 165 ? 1.248 35.095 10.163 1.00 93.81 165 CYS A N 1
ATOM 1223 C CA . CYS A 1 165 ? 1.976 36.232 10.733 1.00 93.81 165 CYS A CA 1
ATOM 1224 C C . CYS A 1 165 ? 2.506 35.937 12.141 1.00 93.81 165 CYS A C 1
ATOM 1226 O O . CYS A 1 165 ? 3.637 36.302 12.456 1.00 93.81 165 CYS A O 1
ATOM 1228 N N . ARG A 1 166 ? 1.727 35.238 12.975 1.00 93.12 166 ARG A N 1
ATOM 1229 C CA . ARG A 1 166 ? 2.146 34.825 14.317 1.00 93.12 166 ARG A CA 1
ATOM 1230 C C . ARG A 1 166 ? 3.331 33.869 14.261 1.00 93.12 166 ARG A C 1
ATOM 1232 O O . ARG A 1 166 ? 4.315 34.112 14.948 1.00 93.12 166 ARG A O 1
ATOM 1239 N N . ALA A 1 167 ? 3.261 32.833 13.428 1.00 92.25 167 ALA A N 1
ATOM 1240 C CA . ALA A 1 167 ? 4.359 31.886 13.263 1.00 92.25 167 ALA A CA 1
ATOM 1241 C C . ALA A 1 167 ? 5.638 32.583 12.769 1.00 92.25 167 ALA A C 1
ATOM 1243 O O . ALA A 1 167 ? 6.719 32.340 13.303 1.00 92.25 167 ALA A O 1
ATOM 1244 N N . LEU A 1 168 ? 5.514 33.497 11.797 1.00 93.31 168 LEU A N 1
ATOM 1245 C CA . LEU A 1 168 ? 6.640 34.298 11.316 1.00 93.31 168 LEU A CA 1
ATOM 1246 C C . LEU A 1 168 ? 7.208 35.204 12.416 1.00 93.31 168 LEU A C 1
ATOM 1248 O O . LEU A 1 168 ? 8.423 35.291 12.552 1.00 93.31 168 LEU A O 1
ATOM 1252 N N . SER A 1 169 ? 6.349 35.853 13.206 1.00 92.88 169 SER A N 1
ATOM 1253 C CA . SER A 1 169 ? 6.768 36.696 14.328 1.00 92.88 169 SER A CA 1
ATOM 1254 C C . SER A 1 169 ? 7.499 35.884 15.393 1.00 92.88 169 SER A C 1
ATOM 1256 O O . SER A 1 169 ? 8.573 36.285 15.818 1.00 92.88 169 SER A O 1
ATOM 1258 N N . GLU A 1 170 ? 6.954 34.737 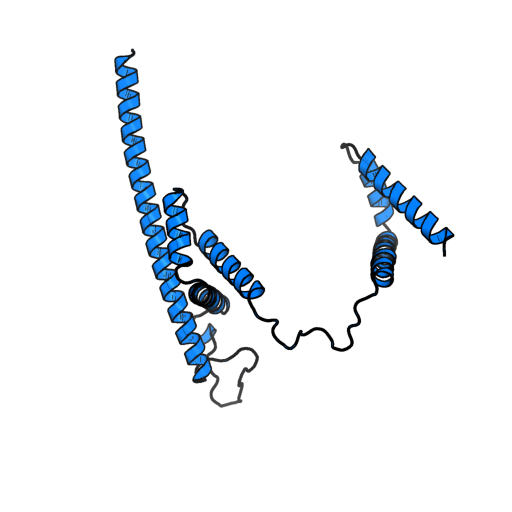15.804 1.00 93.12 170 GLU A N 1
ATOM 1259 C CA . GLU A 1 170 ? 7.577 33.847 16.791 1.00 93.12 170 GLU A CA 1
ATOM 1260 C C . GLU A 1 170 ? 8.935 33.334 16.293 1.00 93.12 170 GLU A C 1
ATOM 1262 O O . GLU A 1 170 ? 9.917 33.360 17.035 1.00 93.12 170 GLU A O 1
ATOM 1267 N N . TRP A 1 171 ? 9.019 32.939 15.020 1.00 94.56 171 TRP A N 1
ATOM 1268 C CA . TRP A 1 171 ? 10.276 32.549 14.387 1.00 94.56 171 TRP A CA 1
ATOM 1269 C C . TRP A 1 171 ? 11.277 33.713 14.328 1.00 94.56 171 TRP A C 1
ATOM 1271 O O . TRP A 1 171 ? 12.452 33.517 14.628 1.00 94.56 171 TRP A O 1
ATOM 1281 N N . ALA A 1 172 ? 10.834 34.923 13.980 1.00 90.75 172 ALA A N 1
ATOM 1282 C CA . ALA A 1 172 ? 11.693 36.101 13.857 1.00 90.75 172 ALA A CA 1
ATOM 1283 C C . ALA A 1 172 ? 12.178 36.639 15.213 1.00 90.75 172 ALA A C 1
ATOM 1285 O O . ALA A 1 172 ? 13.252 37.231 15.283 1.00 90.75 172 ALA A O 1
ATOM 1286 N N . SER A 1 173 ? 11.410 36.429 16.287 1.00 88.31 173 SER A N 1
ATOM 1287 C CA . SER A 1 173 ? 11.786 36.803 17.655 1.00 88.31 173 SER A CA 1
ATOM 1288 C C . SER A 1 173 ? 12.874 35.907 18.259 1.00 88.31 173 SER A C 1
ATOM 1290 O O . SER A 1 173 ? 13.451 36.266 19.283 1.00 88.31 173 SER A O 1
ATOM 1292 N N . GLN A 1 174 ? 13.190 34.764 17.643 1.00 86.12 174 GLN A N 1
ATOM 1293 C CA . GLN A 1 174 ? 14.360 33.966 18.016 1.00 86.12 174 GLN A CA 1
ATOM 1294 C C . GLN A 1 174 ? 15.623 34.678 17.509 1.00 86.12 174 GLN A C 1
ATOM 1296 O O . GLN A 1 174 ? 15.769 34.917 16.310 1.00 86.12 174 GLN A O 1
ATOM 1301 N N . GLY A 1 175 ? 16.523 35.034 18.432 1.00 80.88 175 GLY A N 1
ATOM 1302 C CA . GLY A 1 175 ? 17.513 36.109 18.258 1.00 80.88 175 GLY A CA 1
ATOM 1303 C C . GLY A 1 175 ? 18.424 36.048 17.025 1.00 80.88 175 GLY A C 1
ATOM 1304 O O . GLY A 1 175 ? 18.917 37.086 16.596 1.00 80.88 175 GLY A O 1
ATOM 1305 N N . GLU A 1 176 ? 18.631 34.881 16.417 1.00 92.12 176 GLU A N 1
ATOM 1306 C CA . GLU A 1 176 ? 19.551 34.721 15.282 1.00 92.12 176 GLU A CA 1
ATOM 1307 C C . GLU A 1 176 ? 18.856 34.462 13.940 1.00 92.12 176 GLU A C 1
ATOM 1309 O O . GLU A 1 176 ? 19.471 34.615 12.884 1.00 92.12 176 GLU A O 1
ATOM 1314 N N . ASN A 1 177 ? 17.567 34.124 13.942 1.00 93.88 177 ASN A N 1
ATOM 1315 C CA . ASN A 1 177 ? 16.880 33.586 12.766 1.00 93.88 177 ASN A CA 1
ATOM 1316 C C . ASN A 1 177 ? 16.838 34.567 11.591 1.00 93.88 177 ASN A C 1
ATOM 1318 O O . ASN A 1 177 ? 17.129 34.206 10.449 1.00 93.88 177 ASN A O 1
ATOM 1322 N N . VAL A 1 178 ? 16.549 35.840 11.866 1.00 93.31 178 VAL A N 1
ATOM 1323 C CA . VAL A 1 178 ? 16.524 36.885 10.832 1.00 93.31 178 VAL A CA 1
ATOM 1324 C C . VAL A 1 178 ? 17.926 37.146 10.270 1.00 93.31 178 VAL A C 1
ATOM 1326 O O . VAL A 1 178 ? 18.078 37.374 9.069 1.00 93.31 178 VAL A O 1
ATOM 1329 N N . MET A 1 179 ? 1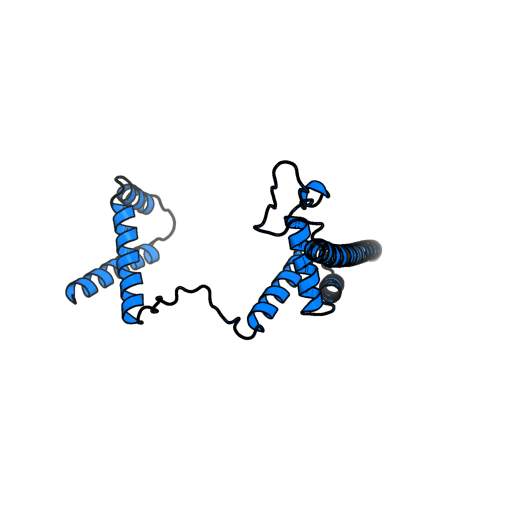8.964 37.085 11.111 1.00 92.44 179 MET A N 1
ATOM 1330 C CA . MET A 1 179 ? 20.352 37.252 10.670 1.00 92.44 179 MET A CA 1
ATOM 1331 C C . MET A 1 179 ? 20.804 36.082 9.793 1.00 92.44 179 MET A C 1
ATOM 1333 O O . MET A 1 179 ? 21.388 36.308 8.732 1.00 92.44 179 MET A O 1
ATOM 1337 N N . LEU A 1 180 ? 20.487 34.850 10.197 1.00 94.56 180 LEU A N 1
ATOM 1338 C CA . LEU A 1 180 ? 20.776 33.641 9.427 1.00 94.56 180 LEU A CA 1
ATOM 1339 C C . LEU A 1 180 ? 20.054 33.649 8.078 1.00 94.56 180 LEU A C 1
ATOM 1341 O O . LEU A 1 180 ? 20.678 33.358 7.064 1.00 94.56 180 LEU A O 1
ATOM 1345 N N . ALA A 1 181 ? 18.785 34.064 8.026 1.00 92.25 181 ALA A N 1
ATOM 1346 C CA . ALA A 1 181 ? 18.062 34.179 6.760 1.00 92.25 181 ALA A CA 1
ATOM 1347 C C . ALA A 1 181 ? 18.675 35.231 5.823 1.00 92.25 181 ALA A C 1
ATOM 1349 O O . ALA A 1 181 ? 18.802 34.981 4.626 1.00 92.25 181 ALA A O 1
ATOM 1350 N N . ARG A 1 182 ? 19.118 36.382 6.349 1.00 91.31 182 ARG A N 1
ATOM 1351 C CA . ARG A 1 182 ? 19.838 37.393 5.552 1.00 91.31 182 ARG A CA 1
ATOM 1352 C C . ARG A 1 182 ? 21.155 36.857 5.000 1.00 91.31 182 ARG A C 1
ATOM 1354 O O . ARG A 1 182 ? 21.460 37.099 3.836 1.00 91.31 182 A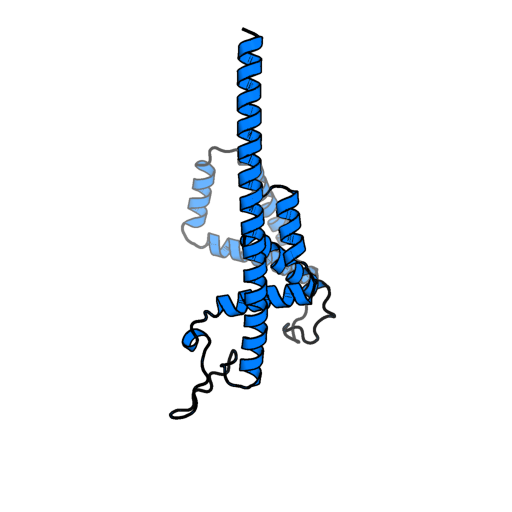RG A O 1
ATOM 1361 N N . ARG A 1 183 ? 21.915 36.122 5.817 1.00 92.38 183 ARG A N 1
ATOM 1362 C CA . ARG A 1 183 ? 23.162 35.481 5.387 1.00 92.38 183 ARG A CA 1
ATOM 1363 C C . ARG A 1 183 ? 22.898 34.418 4.321 1.00 92.38 183 ARG A C 1
ATOM 1365 O O . ARG A 1 183 ? 23.540 34.446 3.280 1.00 92.38 183 ARG A O 1
ATOM 1372 N N . GLY A 1 184 ? 21.888 33.576 4.524 1.00 91.12 184 GLY A N 1
ATOM 1373 C CA . GLY A 1 184 ? 21.490 32.550 3.566 1.00 91.12 184 GLY A CA 1
ATOM 1374 C C . GLY A 1 184 ? 21.115 33.125 2.200 1.00 91.12 184 GLY A C 1
ATOM 1375 O O . GLY A 1 184 ? 21.497 32.562 1.184 1.00 91.12 184 GLY A O 1
ATOM 1376 N N . VAL A 1 185 ? 20.444 34.281 2.139 1.00 89.25 185 VAL A N 1
ATOM 1377 C CA . VAL A 1 185 ? 20.174 34.958 0.854 1.00 89.25 185 VAL A CA 1
ATOM 1378 C C . VAL A 1 185 ? 21.468 35.358 0.131 1.00 89.25 185 VAL A C 1
ATOM 1380 O O . VAL A 1 185 ? 21.513 35.271 -1.091 1.00 89.25 185 VAL A O 1
ATOM 1383 N N . ALA A 1 186 ? 22.511 35.767 0.859 1.00 86.38 186 ALA A N 1
ATOM 1384 C CA . ALA A 1 186 ? 23.801 36.153 0.279 1.00 86.38 186 ALA A CA 1
ATOM 1385 C C . ALA A 1 186 ? 24.689 34.953 -0.106 1.00 86.38 186 ALA A C 1
ATOM 1387 O O . ALA A 1 186 ? 25.508 35.071 -1.013 1.00 86.38 186 ALA A O 1
ATOM 1388 N N . GLU A 1 187 ? 24.544 33.817 0.578 1.00 92.50 187 GLU A N 1
ATOM 1389 C CA . GLU A 1 187 ? 25.339 32.599 0.347 1.00 92.50 187 GLU A CA 1
ATOM 1390 C C . GLU A 1 187 ? 24.820 31.740 -0.814 1.00 92.50 187 GLU A C 1
ATOM 1392 O O . GLU A 1 187 ? 25.544 30.887 -1.330 1.00 92.50 187 GLU A O 1
ATOM 1397 N N . ARG A 1 188 ? 23.566 31.936 -1.233 1.00 89.88 188 ARG A N 1
ATOM 1398 C CA . ARG A 1 188 ? 22.969 31.159 -2.322 1.00 89.88 188 ARG A CA 1
ATOM 1399 C C . ARG A 1 188 ? 23.564 31.523 -3.677 1.00 89.88 188 ARG A C 1
ATOM 1401 O O . ARG A 1 188 ? 23.706 32.690 -4.023 1.00 89.88 188 ARG A O 1
ATOM 1408 N N . THR A 1 189 ? 23.861 30.491 -4.460 1.00 87.19 189 THR A N 1
ATOM 1409 C CA . THR A 1 189 ? 24.435 30.604 -5.808 1.00 87.19 189 THR A CA 1
ATOM 1410 C C . THR A 1 189 ? 23.400 30.416 -6.919 1.00 87.19 189 THR A C 1
ATOM 1412 O O . THR A 1 189 ? 23.709 30.639 -8.088 1.00 87.19 189 THR A O 1
ATOM 1415 N N . ASP A 1 190 ? 22.177 30.013 -6.572 1.00 91.31 190 ASP A N 1
ATOM 1416 C CA . ASP A 1 190 ? 21.053 29.817 -7.482 1.00 91.31 190 ASP A CA 1
ATOM 1417 C C . ASP A 1 190 ? 20.144 31.055 -7.563 1.00 91.31 190 ASP A C 1
ATOM 1419 O O . ASP A 1 190 ? 20.034 31.823 -6.607 1.00 91.31 190 ASP A O 1
ATOM 1423 N N . ASP A 1 191 ? 19.455 31.243 -8.694 1.00 92.56 191 ASP A N 1
ATOM 1424 C CA . ASP A 1 191 ? 18.589 32.408 -8.923 1.00 92.56 191 ASP A CA 1
ATOM 1425 C C . ASP A 1 191 ? 17.441 32.493 -7.897 1.00 92.56 191 ASP A C 1
ATOM 1427 O O . ASP A 1 191 ? 16.540 31.654 -7.858 1.00 92.56 191 ASP A O 1
ATOM 1431 N N . GLN A 1 192 ? 17.470 33.546 -7.073 1.00 92.31 192 GLN A N 1
ATOM 1432 C CA . GLN A 1 192 ? 16.472 33.824 -6.035 1.00 92.31 192 GLN A CA 1
ATOM 1433 C C . GLN A 1 192 ? 15.448 34.898 -6.423 1.00 92.31 192 GLN A C 1
ATOM 1435 O O . GLN A 1 192 ? 14.634 35.281 -5.576 1.00 92.31 192 GLN A O 1
ATOM 1440 N N . ALA A 1 193 ? 15.447 35.405 -7.660 1.00 91.44 193 ALA A N 1
ATOM 1441 C CA . ALA A 1 193 ? 14.602 36.534 -8.055 1.00 91.44 193 ALA A CA 1
ATOM 1442 C C . ALA A 1 193 ? 13.110 36.290 -7.765 1.00 91.44 193 ALA A C 1
ATOM 1444 O O . ALA A 1 193 ? 12.441 37.150 -7.186 1.00 91.44 193 ALA A O 1
ATOM 1445 N N . ALA A 1 194 ? 12.605 35.093 -8.080 1.00 93.50 194 ALA A N 1
ATOM 1446 C CA . ALA A 1 194 ? 11.215 34.714 -7.822 1.00 93.50 194 ALA A CA 1
ATOM 1447 C C . ALA A 1 194 ? 10.887 34.634 -6.319 1.00 93.50 194 ALA A C 1
ATOM 1449 O O . ALA A 1 194 ? 9.838 35.113 -5.884 1.00 93.50 194 ALA A O 1
ATOM 1450 N N . ASN A 1 195 ? 11.801 34.091 -5.511 1.00 92.81 195 ASN A N 1
ATOM 1451 C CA . ASN A 1 195 ? 11.618 33.952 -4.064 1.00 92.81 195 ASN A CA 1
ATOM 1452 C C . ASN A 1 195 ? 11.613 35.322 -3.371 1.00 92.81 195 ASN A C 1
ATOM 1454 O O . ASN A 1 195 ? 10.743 35.609 -2.548 1.00 92.81 195 ASN A O 1
ATOM 1458 N N . ILE A 1 196 ? 12.530 36.213 -3.758 1.00 93.69 196 ILE A N 1
ATOM 1459 C CA . ILE A 1 196 ? 12.583 37.592 -3.252 1.00 93.69 196 ILE A CA 1
ATOM 1460 C C . ILE A 1 196 ? 11.330 38.370 -3.677 1.00 93.69 196 ILE A C 1
ATOM 1462 O O . ILE A 1 196 ? 10.754 39.103 -2.868 1.00 93.69 196 ILE A O 1
ATOM 1466 N N . ALA A 1 197 ? 10.871 38.199 -4.920 1.00 94.69 197 ALA A N 1
ATOM 1467 C CA . ALA A 1 197 ? 9.632 38.808 -5.395 1.00 94.69 197 ALA A CA 1
ATOM 1468 C C . ALA A 1 197 ? 8.409 38.328 -4.593 1.00 94.69 197 ALA A C 1
ATOM 1470 O O . ALA A 1 197 ? 7.558 39.145 -4.240 1.00 94.69 197 ALA A O 1
ATOM 1471 N N . ALA A 1 198 ? 8.343 37.041 -4.239 1.00 93.94 198 ALA A N 1
ATOM 1472 C CA . ALA A 1 198 ? 7.275 36.493 -3.404 1.00 93.94 198 ALA A CA 1
ATOM 1473 C C . ALA A 1 198 ? 7.267 37.103 -1.991 1.00 93.94 198 ALA A C 1
ATOM 1475 O O . ALA A 1 198 ? 6.206 37.501 -1.507 1.00 93.94 198 ALA A O 1
ATOM 1476 N N . VAL A 1 199 ? 8.438 37.259 -1.358 1.00 94.62 199 VAL A N 1
ATOM 1477 C CA . VAL A 1 199 ? 8.563 37.916 -0.042 1.00 94.62 199 VAL A CA 1
ATOM 1478 C C . VAL A 1 199 ? 8.106 39.375 -0.108 1.00 94.62 199 VAL A C 1
ATOM 1480 O O . VAL A 1 199 ? 7.332 39.819 0.740 1.00 94.62 199 VAL A O 1
ATOM 1483 N N . ARG A 1 200 ? 8.520 40.118 -1.142 1.00 96.19 200 ARG A N 1
ATOM 1484 C CA . ARG A 1 200 ? 8.090 41.512 -1.350 1.00 96.19 200 ARG A CA 1
ATOM 1485 C C . ARG A 1 200 ? 6.584 41.624 -1.567 1.00 96.19 200 ARG A C 1
ATOM 1487 O O . ARG A 1 200 ? 5.951 42.498 -0.984 1.00 96.19 200 ARG A O 1
ATOM 1494 N N . LYS A 1 201 ? 6.006 40.729 -2.373 1.00 95.81 201 LYS A N 1
ATOM 1495 C CA . LYS A 1 201 ? 4.560 40.681 -2.617 1.00 95.81 201 LYS A CA 1
ATOM 1496 C C . LYS A 1 201 ? 3.789 40.403 -1.327 1.00 95.81 201 LYS A C 1
ATOM 1498 O O . LYS A 1 201 ? 2.814 41.091 -1.059 1.00 95.81 201 LYS A O 1
ATOM 1503 N N . CYS A 1 202 ? 4.260 39.455 -0.516 1.00 94.62 202 CYS A N 1
ATOM 1504 C CA . CYS A 1 202 ? 3.691 39.166 0.800 1.00 94.62 202 CYS A CA 1
ATOM 1505 C C . CYS A 1 202 ? 3.691 40.412 1.700 1.00 94.62 202 CYS A C 1
ATOM 1507 O O . CYS A 1 202 ? 2.644 40.784 2.225 1.00 94.62 202 CYS A O 1
ATOM 1509 N N . ALA A 1 203 ? 4.828 41.110 1.806 1.00 95.69 203 ALA A N 1
ATOM 1510 C CA . ALA A 1 203 ? 4.933 42.339 2.594 1.00 95.69 203 ALA A CA 1
ATOM 1511 C C . ALA A 1 203 ? 3.973 43.440 2.105 1.00 95.69 203 ALA A C 1
ATOM 1513 O O . ALA A 1 203 ? 3.299 44.067 2.916 1.00 95.69 203 ALA A O 1
ATOM 1514 N N . ALA A 1 204 ? 3.858 43.642 0.788 1.00 95.94 204 ALA A N 1
ATOM 1515 C CA . ALA A 1 204 ? 2.937 44.625 0.215 1.00 95.94 204 ALA A CA 1
ATOM 1516 C C . ALA A 1 204 ? 1.462 44.290 0.500 1.00 95.94 204 ALA A C 1
ATOM 1518 O O . ALA A 1 204 ? 0.694 45.172 0.870 1.00 95.94 204 ALA A O 1
ATOM 1519 N N . THR A 1 205 ? 1.069 43.017 0.372 1.00 95.19 205 THR A N 1
ATOM 1520 C CA . THR A 1 205 ? -0.289 42.563 0.707 1.00 95.19 205 THR A CA 1
ATOM 1521 C C . THR A 1 205 ? -0.603 42.759 2.188 1.00 95.19 205 THR A C 1
ATOM 1523 O O . THR A 1 205 ? -1.700 43.198 2.514 1.00 95.19 205 THR A O 1
ATOM 1526 N N . LEU A 1 206 ? 0.350 42.469 3.079 1.00 95.38 206 LEU A N 1
ATOM 1527 C CA . LEU A 1 206 ? 0.176 42.699 4.514 1.00 95.38 206 LEU A CA 1
ATOM 1528 C C . LEU A 1 206 ? 0.016 44.184 4.837 1.00 95.38 206 LEU A C 1
ATOM 1530 O O . LEU A 1 206 ? -0.885 44.530 5.589 1.00 95.38 206 LEU A O 1
ATOM 1534 N N . ASN A 1 207 ? 0.840 45.051 4.246 1.00 95.69 207 ASN A N 1
ATOM 1535 C CA . ASN A 1 207 ? 0.732 46.494 4.460 1.00 95.69 207 ASN A CA 1
ATOM 1536 C C . ASN A 1 207 ? -0.624 47.034 3.991 1.00 95.69 207 ASN A C 1
ATOM 1538 O O . ASN A 1 207 ? -1.288 47.712 4.762 1.00 95.69 207 ASN A O 1
ATOM 1542 N N . SER A 1 208 ? -1.076 46.657 2.790 1.00 95.31 208 SER A N 1
ATOM 1543 C CA . SER A 1 208 ? -2.403 47.043 2.287 1.00 95.31 208 SER A CA 1
ATOM 1544 C C . SER A 1 208 ? -3.529 46.560 3.203 1.00 95.31 208 SER A C 1
ATOM 1546 O O . SER A 1 208 ? -4.428 47.324 3.517 1.00 95.31 208 SER A O 1
ATOM 1548 N N . PHE A 1 209 ? -3.466 45.316 3.686 1.00 94.25 209 PHE A N 1
ATOM 1549 C CA . PHE A 1 209 ? -4.467 44.800 4.620 1.00 94.25 209 PHE A CA 1
ATOM 1550 C C . PHE A 1 209 ? -4.487 45.570 5.951 1.00 94.25 209 PHE A C 1
ATOM 1552 O O . PHE A 1 209 ? -5.553 45.771 6.517 1.00 94.25 209 PHE A O 1
ATOM 1559 N N . LEU A 1 210 ? -3.322 45.982 6.461 1.00 93.81 210 LEU A N 1
ATOM 1560 C CA . LEU A 1 210 ? -3.220 46.766 7.695 1.00 93.81 210 LEU A CA 1
ATOM 1561 C C . LEU A 1 210 ? -3.704 48.211 7.525 1.00 93.81 210 LEU A C 1
ATOM 1563 O O . LEU A 1 210 ? -4.163 48.794 8.497 1.00 93.81 210 LEU A O 1
ATOM 1567 N N . GLU A 1 211 ? -3.590 48.782 6.326 1.00 94.38 211 GLU A N 1
ATOM 1568 C CA . GLU A 1 211 ? -4.148 50.101 5.995 1.00 94.38 211 GLU A CA 1
ATOM 1569 C C . GLU A 1 211 ? -5.685 50.084 5.935 1.00 94.38 211 GLU A C 1
ATOM 1571 O O . GLU A 1 211 ? -6.317 51.099 6.215 1.00 94.38 211 GLU A O 1
ATOM 1576 N N . ASP A 1 212 ? -6.272 48.930 5.604 1.00 89.88 212 ASP A N 1
ATOM 1577 C CA . ASP A 1 212 ? -7.721 48.722 5.494 1.00 89.88 212 ASP A CA 1
ATOM 1578 C C . ASP A 1 212 ? -8.408 48.337 6.830 1.00 89.88 212 ASP A C 1
ATOM 1580 O O . ASP A 1 212 ? -9.635 48.177 6.859 1.00 89.88 212 ASP A O 1
ATOM 1584 N N . LEU A 1 213 ? -7.647 48.148 7.921 1.00 85.00 213 LEU A N 1
ATOM 1585 C CA . LEU A 1 213 ? -8.145 47.823 9.273 1.00 85.00 213 LEU A CA 1
ATOM 1586 C C . LEU A 1 213 ? -8.419 49.073 10.120 1.00 85.00 213 LEU A C 1
ATOM 1588 O O . LEU A 1 213 ? -9.459 49.059 10.821 1.00 85.00 213 LEU A O 1
#